Protein AF-A0ABD2X6T0-F1 (afdb_monomer_lite)

Structure (mmCIF, N/CA/C/O backbone):
data_AF-A0ABD2X6T0-F1
#
_entry.id   AF-A0ABD2X6T0-F1
#
loop_
_atom_site.group_PDB
_atom_site.id
_atom_site.type_symbol
_atom_site.label_atom_id
_atom_site.label_alt_id
_atom_site.label_comp_id
_atom_site.label_asym_id
_atom_site.label_entity_id
_atom_site.label_seq_id
_atom_site.pdbx_PDB_ins_code
_atom_site.Cartn_x
_atom_site.Cartn_y
_atom_site.Cartn_z
_atom_site.occupancy
_atom_site.B_iso_or_equiv
_atom_site.auth_seq_id
_atom_site.auth_comp_id
_atom_site.auth_asym_id
_atom_site.auth_atom_id
_atom_site.pdbx_PDB_model_num
ATOM 1 N N . MET A 1 1 ? -17.003 34.228 -48.438 1.00 49.69 1 MET A N 1
ATOM 2 C CA . MET A 1 1 ? -17.043 33.205 -49.508 1.00 49.69 1 MET A CA 1
ATOM 3 C C . MET A 1 1 ? -17.426 33.928 -50.781 1.00 49.69 1 MET A C 1
ATOM 5 O O . MET A 1 1 ? -18.485 34.539 -50.799 1.00 49.69 1 MET A O 1
ATOM 9 N N . TYR A 1 2 ? -16.525 33.953 -51.754 1.00 55.59 2 TYR A N 1
ATOM 10 C CA . TYR A 1 2 ? -16.660 34.707 -52.999 1.00 55.59 2 TYR A CA 1
ATOM 11 C C . TYR A 1 2 ? -16.877 33.714 -54.134 1.00 55.59 2 TYR A C 1
ATOM 13 O O . TYR A 1 2 ? -16.268 32.644 -54.114 1.00 55.59 2 TYR A O 1
ATOM 21 N N . VAL A 1 3 ? -17.736 34.053 -55.093 1.00 58.12 3 VAL A N 1
ATOM 22 C CA . VAL A 1 3 ? -17.825 33.291 -56.342 1.00 58.12 3 VAL A CA 1
ATOM 23 C C . VAL A 1 3 ? -16.904 33.976 -57.339 1.00 58.12 3 VAL A C 1
ATOM 25 O O . VAL A 1 3 ? -17.018 35.182 -57.576 1.00 58.12 3 VAL A O 1
ATOM 28 N N . LEU A 1 4 ? -15.932 33.217 -57.840 1.00 55.84 4 LEU A N 1
ATOM 29 C CA . LEU A 1 4 ? -14.885 33.727 -58.707 1.00 55.84 4 LEU A CA 1
ATOM 30 C C . LEU A 1 4 ? -15.226 33.428 -60.165 1.00 55.84 4 LEU A C 1
ATOM 32 O O . LEU A 1 4 ? -15.385 32.263 -60.523 1.00 55.84 4 LEU A O 1
ATOM 36 N N . PHE A 1 5 ? -15.275 34.462 -61.002 1.00 59.78 5 PHE A N 1
ATOM 37 C CA . PHE A 1 5 ? -15.428 34.299 -62.442 1.00 59.78 5 PHE A CA 1
ATOM 38 C C . PHE A 1 5 ? -14.183 34.833 -63.145 1.00 59.78 5 PHE A C 1
ATOM 40 O O . PHE A 1 5 ? -13.816 36.004 -63.017 1.00 59.78 5 PHE A O 1
ATOM 47 N N . GLN A 1 6 ? -13.517 33.958 -63.895 1.00 56.03 6 GLN A N 1
ATOM 48 C CA . GLN A 1 6 ? -12.452 34.359 -64.799 1.00 56.03 6 GLN A CA 1
ATOM 49 C C . GLN A 1 6 ? -13.087 34.706 -66.143 1.00 56.03 6 GLN A C 1
ATOM 51 O O . GLN A 1 6 ? -13.592 33.827 -66.837 1.00 56.03 6 GLN A O 1
ATOM 56 N N . VAL A 1 7 ? -13.071 35.988 -66.505 1.00 57.66 7 VAL A N 1
ATOM 57 C CA . VAL A 1 7 ? -13.623 36.452 -67.779 1.00 57.66 7 VAL A CA 1
ATOM 58 C C . VAL A 1 7 ? -12.468 36.919 -68.649 1.00 57.66 7 VAL A C 1
ATOM 60 O O . VAL A 1 7 ? -11.731 37.842 -68.305 1.00 57.66 7 VAL A O 1
ATOM 63 N N . LYS A 1 8 ? -12.281 36.242 -69.780 1.00 55.16 8 LYS A N 1
ATOM 64 C CA . LYS A 1 8 ? -11.271 36.608 -70.771 1.00 55.16 8 LYS A CA 1
ATOM 65 C C . LYS A 1 8 ? -11.895 37.630 -71.720 1.00 55.16 8 LYS A C 1
ATOM 67 O O . LYS A 1 8 ? -12.889 37.320 -72.372 1.00 55.16 8 LYS A O 1
ATOM 72 N N . SER A 1 9 ? -11.354 38.847 -71.767 1.00 54.34 9 SER A N 1
ATOM 73 C CA . SER A 1 9 ? -11.816 39.854 -72.727 1.00 54.34 9 SER A CA 1
ATOM 74 C C . SER A 1 9 ? -11.423 39.424 -74.141 1.00 54.34 9 SER A C 1
ATOM 76 O O . SER A 1 9 ? -10.285 39.019 -74.371 1.00 54.34 9 SER A O 1
ATOM 78 N N . ILE A 1 10 ? -12.371 39.469 -75.079 1.00 51.72 10 ILE A N 1
ATOM 79 C CA . ILE A 1 10 ? -12.169 38.990 -76.458 1.00 51.72 10 ILE A CA 1
ATOM 80 C C . ILE A 1 10 ? -11.484 40.060 -77.331 1.00 51.72 10 ILE A C 1
ATOM 82 O O . ILE A 1 10 ? -10.870 39.715 -78.335 1.00 51.72 10 ILE A O 1
ATOM 86 N N . CYS A 1 11 ? -11.507 41.340 -76.937 1.00 52.03 11 CYS A N 1
ATOM 87 C CA . CYS A 1 11 ? -10.985 42.429 -77.778 1.00 52.03 11 CYS A CA 1
ATOM 88 C C . CYS A 1 11 ? -9.576 42.916 -77.410 1.00 52.03 11 CYS A C 1
ATOM 90 O O . CYS A 1 11 ? -8.895 43.463 -78.265 1.00 52.03 11 CYS A O 1
ATOM 92 N N . ASN A 1 12 ? -9.111 42.700 -76.179 1.00 56.19 12 ASN A N 1
ATOM 93 C CA . ASN A 1 12 ? -7.735 42.971 -75.756 1.00 56.19 12 ASN A CA 1
ATOM 94 C C . ASN A 1 12 ? -7.291 41.788 -74.893 1.00 56.19 12 ASN A C 1
ATOM 96 O O . ASN A 1 12 ? -8.065 41.370 -74.036 1.00 56.19 12 ASN A O 1
ATOM 100 N N . ASN A 1 13 ? -6.081 41.252 -75.104 1.00 57.81 13 ASN A N 1
ATOM 101 C CA . ASN A 1 13 ? -5.510 40.075 -74.412 1.00 57.81 13 ASN A CA 1
ATOM 102 C C . ASN A 1 13 ? -5.256 40.286 -72.893 1.00 57.81 13 ASN A C 1
ATOM 104 O O . ASN A 1 13 ? -4.279 39.793 -72.332 1.00 57.81 13 ASN A O 1
ATOM 108 N N . ASP A 1 14 ? -6.126 41.024 -72.214 1.00 64.38 14 ASP A N 1
ATOM 109 C CA . ASP A 1 14 ? -6.121 41.266 -70.786 1.00 64.38 14 ASP A CA 1
ATOM 110 C C . ASP A 1 14 ? -6.966 40.240 -70.047 1.00 64.38 14 ASP A C 1
ATOM 112 O O . ASP A 1 14 ? -8.153 40.041 -70.323 1.00 64.38 14 ASP A O 1
ATOM 116 N N . ILE A 1 15 ? -6.334 39.592 -69.069 1.00 67.00 15 ILE A N 1
ATOM 117 C CA . ILE A 1 15 ? -7.018 38.709 -68.133 1.00 67.00 15 ILE A CA 1
ATOM 118 C C . ILE A 1 15 ? -7.562 39.582 -67.003 1.00 67.00 15 ILE A C 1
ATOM 120 O O . ILE A 1 15 ? -6.804 40.133 -66.199 1.00 67.00 15 ILE A O 1
ATOM 124 N N . ILE A 1 16 ? -8.885 39.703 -66.961 1.00 72.62 16 ILE A N 1
ATOM 125 C CA . ILE A 1 16 ? -9.601 40.480 -65.956 1.00 72.62 16 ILE A CA 1
ATOM 126 C C . ILE A 1 16 ? -10.241 39.501 -64.971 1.00 72.62 16 ILE A C 1
ATOM 128 O O . ILE A 1 16 ? -10.920 38.548 -65.356 1.00 72.62 16 ILE A O 1
ATOM 132 N N . MET A 1 17 ? -10.004 39.725 -63.682 1.00 71.94 17 MET A N 1
ATOM 133 C CA . MET A 1 17 ? -10.577 38.927 -62.607 1.00 71.94 17 MET A CA 1
ATOM 134 C C . MET A 1 17 ? -11.777 39.665 -62.033 1.00 71.94 17 MET A C 1
ATOM 136 O O . MET A 1 17 ? -11.651 40.794 -61.550 1.00 71.94 17 MET A O 1
ATOM 140 N N . VAL A 1 18 ? -12.938 39.018 -62.087 1.00 76.69 18 VAL A N 1
ATOM 141 C CA . VAL A 1 18 ? -14.191 39.563 -61.574 1.00 76.69 18 VAL A CA 1
ATOM 142 C C . VAL A 1 18 ? -14.627 38.726 -60.379 1.00 76.69 18 VAL A C 1
ATOM 144 O O . VAL A 1 18 ? -14.764 37.504 -60.457 1.00 76.69 18 VAL A O 1
ATOM 147 N N . MET A 1 19 ? -14.824 39.392 -59.248 1.00 78.81 19 MET A N 1
ATOM 148 C CA . MET A 1 19 ? -15.198 38.768 -57.986 1.00 78.81 19 MET A CA 1
ATOM 149 C C . MET A 1 19 ? -16.498 39.370 -57.492 1.00 78.81 19 MET A C 1
ATO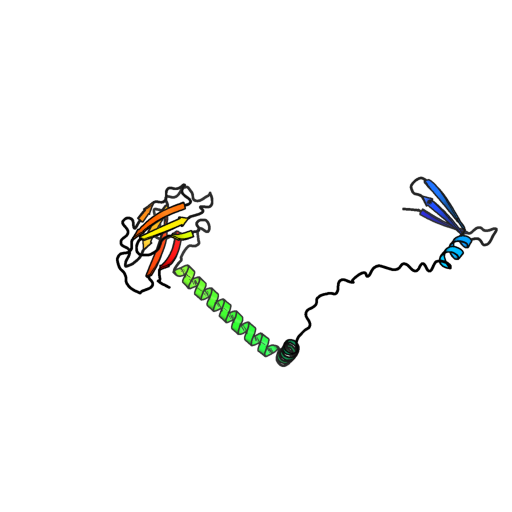M 151 O O . MET A 1 19 ? -16.577 40.581 -57.290 1.00 78.81 19 MET A O 1
ATOM 155 N N . LEU A 1 20 ? -17.493 38.522 -57.246 1.00 77.69 20 LEU A N 1
ATOM 156 C CA . LEU A 1 20 ? -18.734 38.949 -56.618 1.00 77.69 20 LEU A CA 1
ATOM 157 C C . LEU A 1 20 ? -18.714 38.537 -55.144 1.00 77.69 20 LEU A C 1
ATOM 159 O O . LEU A 1 20 ? -18.575 37.360 -54.789 1.00 77.69 20 LEU A O 1
ATOM 163 N N . ALA A 1 21 ? -18.776 39.539 -54.277 1.00 77.44 21 ALA A N 1
ATOM 164 C CA . ALA A 1 21 ? -18.823 39.367 -52.841 1.00 77.44 21 ALA A CA 1
ATOM 165 C C . ALA A 1 21 ? -20.212 38.903 -52.396 1.00 77.44 21 ALA A C 1
ATOM 167 O O . ALA A 1 21 ? -21.225 39.202 -53.022 1.00 77.44 21 ALA A O 1
ATOM 168 N N . LYS A 1 22 ? -20.269 38.177 -51.275 1.00 75.25 22 LYS A N 1
ATOM 169 C CA . LYS A 1 22 ? -21.524 37.628 -50.728 1.00 75.25 22 LYS A CA 1
ATOM 170 C C . LYS A 1 22 ? -22.571 38.697 -50.382 1.00 75.25 22 LYS A C 1
ATOM 172 O O . LYS A 1 22 ? -23.744 38.370 -50.281 1.00 75.25 22 LYS A O 1
ATOM 177 N N . ASN A 1 23 ? -22.148 39.947 -50.206 1.00 76.81 23 ASN A N 1
ATOM 178 C CA . ASN A 1 23 ? -23.009 41.109 -49.985 1.00 76.81 23 ASN A CA 1
ATOM 179 C C . ASN A 1 23 ? -23.467 41.793 -51.292 1.00 76.81 23 ASN A C 1
ATOM 181 O O . ASN A 1 23 ? -24.050 42.867 -51.230 1.00 76.81 23 ASN A O 1
ATOM 185 N N . GLY A 1 24 ? -23.194 41.199 -52.459 1.00 74.00 24 GLY A N 1
ATOM 186 C CA . GLY A 1 24 ? -23.584 41.720 -53.772 1.00 74.00 24 GLY A CA 1
ATOM 187 C C . GLY A 1 24 ? -22.574 42.677 -54.411 1.00 74.00 24 GLY A C 1
ATOM 188 O O . GLY A 1 24 ? -22.752 43.056 -55.565 1.00 74.00 24 GLY A O 1
ATOM 189 N N . ASN A 1 25 ? -21.493 43.039 -53.713 1.00 74.62 25 ASN A N 1
ATOM 190 C CA . ASN A 1 25 ? -20.505 43.973 -54.253 1.00 74.62 25 ASN A CA 1
ATOM 191 C C . ASN A 1 25 ? -19.634 43.314 -55.329 1.00 74.62 25 ASN A C 1
ATOM 193 O O . ASN A 1 25 ? -19.108 42.215 -55.136 1.00 74.62 25 ASN A O 1
ATOM 197 N N . LEU A 1 26 ? -19.440 44.017 -56.445 1.00 81.31 26 LEU A N 1
ATOM 198 C CA . LEU A 1 26 ? -18.608 43.573 -57.558 1.00 81.31 26 LEU A CA 1
ATOM 199 C C . LEU A 1 26 ? -17.217 44.208 -57.481 1.00 81.31 26 LEU A C 1
ATOM 201 O O . LEU A 1 26 ? -17.081 45.429 -57.470 1.00 81.31 26 LEU A O 1
ATOM 205 N N . HIS A 1 27 ? -16.177 43.377 -57.478 1.00 75.81 27 HIS A N 1
ATOM 206 C CA . HIS A 1 27 ? -14.785 43.810 -57.541 1.00 75.81 27 HIS A CA 1
ATOM 207 C C . HIS A 1 27 ? -14.139 43.307 -58.829 1.00 75.81 27 HIS A C 1
ATOM 209 O O . HIS A 1 27 ? -14.060 42.102 -59.063 1.00 75.81 27 HIS A O 1
ATOM 215 N N . ILE A 1 28 ? -13.644 44.234 -59.646 1.00 77.94 28 ILE A N 1
ATOM 216 C CA . ILE A 1 28 ? -12.977 43.944 -60.917 1.00 77.94 28 ILE A CA 1
ATOM 217 C C . ILE A 1 28 ? -11.517 44.372 -60.787 1.00 77.94 28 ILE A C 1
ATOM 219 O O . ILE A 1 28 ? -11.245 45.516 -60.426 1.00 77.94 28 ILE A O 1
ATOM 223 N N . LYS A 1 29 ? -10.573 43.462 -61.049 1.00 70.44 29 LYS A N 1
ATOM 224 C CA . LYS A 1 29 ? -9.131 43.755 -61.028 1.00 70.44 29 LYS A CA 1
ATOM 225 C C . LYS A 1 29 ? -8.445 43.234 -62.289 1.00 70.44 29 LYS A C 1
ATOM 227 O O . LYS A 1 29 ? -8.686 42.102 -62.705 1.00 70.44 29 LYS A O 1
ATOM 232 N N . SER A 1 30 ? -7.573 44.054 -62.877 1.00 69.62 30 SER A N 1
ATOM 233 C CA . SER A 1 30 ? -6.712 43.656 -63.998 1.00 69.62 30 SER A CA 1
ATOM 234 C C . SER A 1 30 ? -5.427 43.015 -63.478 1.00 69.62 30 SER A C 1
ATOM 236 O O . SER A 1 30 ? -4.760 43.555 -62.594 1.00 69.62 30 SER A O 1
ATOM 238 N N . LEU A 1 31 ? -5.060 41.851 -64.019 1.00 66.00 31 LEU A N 1
ATOM 239 C CA . LEU A 1 31 ? -3.933 41.069 -63.505 1.00 66.00 31 LEU A CA 1
ATOM 240 C C . LEU A 1 31 ? -2.554 41.673 -63.856 1.00 66.00 31 LEU A C 1
ATOM 242 O O . LEU A 1 31 ? -1.561 41.317 -63.220 1.00 66.00 31 LEU A O 1
ATOM 246 N N . ARG A 1 32 ? -2.463 42.620 -64.809 1.00 63.72 32 ARG A N 1
ATOM 247 C CA . ARG A 1 32 ? -1.185 43.292 -65.143 1.00 63.72 32 ARG A CA 1
ATOM 248 C C . ARG A 1 32 ? -0.615 44.120 -63.987 1.00 63.72 32 ARG A C 1
ATOM 250 O O . ARG A 1 32 ? 0.602 44.245 -63.888 1.00 63.72 32 ARG A O 1
ATOM 257 N N . GLU A 1 33 ? -1.457 44.664 -63.110 1.00 55.44 33 GLU A N 1
ATOM 258 C CA . GLU A 1 33 ? -1.004 45.448 -61.950 1.00 55.44 33 GLU A CA 1
ATOM 259 C C . GLU A 1 33 ? -0.555 44.576 -60.773 1.00 55.44 33 GLU A C 1
ATOM 261 O O . GLU A 1 33 ? 0.356 44.955 -60.041 1.00 55.44 33 GLU A O 1
ATOM 266 N N . LEU A 1 34 ? -1.116 43.372 -60.622 1.00 54.97 34 LEU A N 1
ATOM 267 C CA . LEU A 1 34 ? -0.755 42.4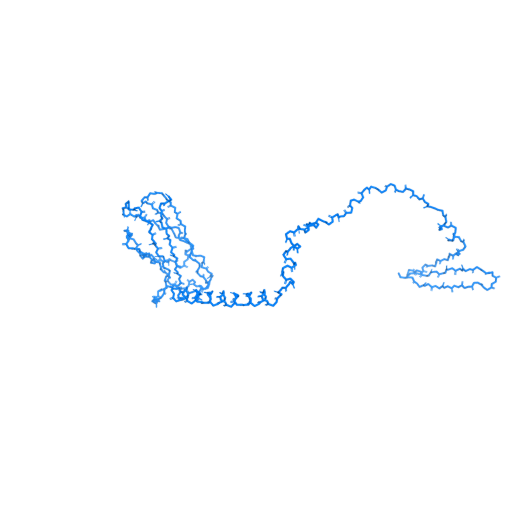66 -59.526 1.00 54.97 34 LEU A CA 1
ATOM 268 C C . LEU A 1 34 ? 0.638 41.850 -59.704 1.00 54.97 34 LEU A C 1
ATOM 270 O O . LEU A 1 34 ? 1.331 41.628 -58.718 1.00 54.97 34 LEU A O 1
ATOM 274 N N . LEU A 1 35 ? 1.094 41.646 -60.944 1.00 55.12 35 LEU A N 1
ATOM 275 C CA . LEU A 1 35 ? 2.445 41.146 -61.235 1.00 55.12 35 LEU A CA 1
ATOM 276 C C . LEU A 1 35 ? 3.559 42.121 -60.815 1.00 55.12 35 LEU A C 1
ATOM 278 O O . LEU A 1 35 ? 4.646 41.676 -60.455 1.00 55.12 35 LEU A O 1
ATOM 282 N N . LYS A 1 36 ? 3.283 43.433 -60.787 1.00 56.50 36 LYS A N 1
ATOM 283 C CA . LYS A 1 36 ? 4.242 44.445 -60.313 1.00 56.50 36 LYS A CA 1
ATOM 284 C C . LYS A 1 36 ? 4.382 44.470 -58.784 1.00 56.50 36 LYS A C 1
ATOM 286 O O . LYS A 1 36 ? 5.422 44.886 -58.293 1.00 56.50 36 LYS A O 1
ATOM 291 N N . LEU A 1 37 ? 3.377 43.999 -58.037 1.00 52.66 37 LEU A N 1
ATOM 292 C CA . LEU A 1 37 ? 3.383 43.978 -56.565 1.00 52.66 37 LEU A CA 1
ATOM 293 C C . LEU A 1 37 ? 4.183 42.809 -55.969 1.00 52.66 37 LEU A C 1
ATOM 295 O O . LEU A 1 37 ? 4.628 42.900 -54.830 1.00 52.66 37 LEU A O 1
ATOM 299 N N . PHE A 1 38 ? 4.399 41.727 -56.721 1.00 53.12 38 PHE A N 1
ATOM 300 C CA . PHE A 1 38 ? 5.174 40.573 -56.245 1.00 53.12 38 PHE A CA 1
ATOM 301 C C . PHE A 1 38 ? 6.693 40.719 -56.430 1.00 53.12 38 PHE A C 1
ATOM 303 O O . PHE A 1 38 ? 7.435 39.848 -55.984 1.00 53.12 38 PHE A O 1
ATOM 310 N N . GLN A 1 39 ? 7.171 41.787 -57.079 1.00 56.19 39 GLN A N 1
ATOM 311 C CA . GLN A 1 39 ? 8.595 41.954 -57.405 1.00 56.19 39 GLN A CA 1
ATOM 312 C C . GLN A 1 39 ? 9.343 42.971 -56.528 1.00 56.19 39 GLN A C 1
ATOM 314 O O . GLN A 1 39 ? 10.561 43.077 -56.638 1.00 56.19 39 GLN A O 1
ATOM 319 N N . SER A 1 40 ? 8.675 43.689 -55.623 1.00 51.59 40 SER A N 1
ATOM 320 C CA . SER A 1 40 ? 9.321 44.730 -54.815 1.00 51.59 40 SER A CA 1
ATOM 321 C C . SER A 1 40 ? 8.811 44.747 -53.373 1.00 51.59 40 SER A C 1
ATOM 323 O O . SER A 1 40 ? 7.744 45.276 -53.077 1.00 51.59 40 SER A O 1
ATOM 325 N N . GLY A 1 41 ? 9.608 44.189 -52.454 1.00 46.56 41 GLY A N 1
ATOM 326 C CA . GLY A 1 41 ? 9.332 44.279 -51.019 1.00 46.56 41 GLY A CA 1
ATOM 327 C C . GLY A 1 41 ? 10.169 43.367 -50.121 1.00 46.56 41 GLY A C 1
ATOM 328 O O . GLY A 1 41 ? 9.603 42.656 -49.298 1.00 46.56 41 GLY A O 1
ATOM 329 N N . SER A 1 42 ? 11.503 43.379 -50.240 1.00 51.06 42 SER A N 1
ATOM 330 C CA . SER A 1 42 ? 12.372 42.863 -49.169 1.00 51.06 42 SER A CA 1
ATOM 331 C C . SER A 1 42 ? 12.358 43.854 -48.002 1.00 51.06 42 SER A C 1
ATOM 333 O O . SER A 1 42 ? 13.205 44.741 -47.918 1.00 51.06 42 SER A O 1
ATOM 335 N N . CYS A 1 43 ? 11.376 43.732 -47.111 1.00 40.28 43 CYS A N 1
ATOM 336 C CA . CYS A 1 43 ? 11.411 44.403 -45.817 1.00 40.28 43 CYS A CA 1
ATOM 337 C C . CYS A 1 43 ? 12.255 43.561 -44.856 1.00 40.28 43 CYS A C 1
ATOM 339 O O . CYS A 1 43 ? 11.824 42.498 -44.413 1.00 40.28 43 CYS A O 1
ATOM 341 N N . ASN A 1 44 ? 13.448 44.058 -44.516 1.00 48.78 44 ASN A N 1
ATOM 342 C CA . ASN A 1 44 ? 14.214 43.601 -43.359 1.00 48.78 44 ASN A CA 1
ATOM 343 C C . ASN A 1 44 ? 13.419 43.917 -42.085 1.00 48.78 44 ASN A C 1
ATOM 345 O O . ASN A 1 44 ? 13.618 44.957 -41.459 1.00 48.78 44 ASN A O 1
ATOM 349 N N . HIS A 1 45 ? 12.505 43.032 -41.697 1.00 45.72 45 HIS A N 1
ATOM 350 C CA . HIS A 1 45 ? 12.039 42.999 -40.322 1.00 45.72 45 HIS A CA 1
ATOM 351 C C . HIS A 1 45 ? 13.099 42.282 -39.493 1.00 45.72 45 HIS A C 1
ATOM 353 O O . HIS A 1 45 ? 13.314 41.082 -39.645 1.00 45.72 45 HIS A O 1
ATOM 359 N N . GLN A 1 46 ? 13.759 43.036 -38.614 1.00 51.75 46 GLN A N 1
ATOM 360 C CA . GLN A 1 46 ? 14.423 42.477 -37.444 1.00 51.75 46 GLN A CA 1
ATOM 361 C C . GLN A 1 46 ? 13.355 41.737 -36.633 1.00 51.75 46 GLN A C 1
ATOM 363 O O . GLN A 1 46 ? 12.607 42.337 -35.862 1.00 51.75 46 GLN A O 1
ATOM 368 N N . SER A 1 47 ? 13.219 40.436 -36.868 1.00 46.47 47 SER A N 1
ATOM 369 C CA . SER A 1 47 ? 12.472 39.569 -35.975 1.00 46.47 47 SER A CA 1
ATOM 370 C C . SER A 1 47 ? 13.270 39.487 -34.682 1.00 46.47 47 SER A C 1
ATOM 372 O O . SER A 1 47 ? 14.367 38.929 -34.674 1.00 46.47 47 SER A O 1
ATOM 374 N N . HIS A 1 48 ? 12.712 40.059 -33.614 1.00 47.16 48 HIS A N 1
ATOM 375 C CA . HIS A 1 48 ? 12.980 39.638 -32.244 1.00 47.16 48 HIS A CA 1
ATOM 376 C C . HIS A 1 48 ? 13.247 38.131 -32.213 1.00 47.16 48 HIS A C 1
ATOM 378 O O . HIS A 1 48 ? 12.488 37.378 -32.827 1.00 47.16 48 HIS A O 1
ATOM 384 N N . ASP A 1 49 ? 14.307 37.725 -31.512 1.00 47.50 49 ASP A N 1
ATOM 385 C CA . ASP A 1 49 ? 14.656 36.335 -31.239 1.00 47.50 49 ASP A CA 1
ATOM 386 C C . ASP A 1 49 ? 13.420 35.552 -30.777 1.00 47.50 49 ASP A C 1
ATOM 388 O O . ASP A 1 49 ? 13.066 35.513 -29.596 1.00 47.50 49 ASP A O 1
ATOM 392 N N . ASN A 1 50 ? 12.755 34.903 -31.730 1.00 51.69 50 ASN A N 1
ATOM 393 C CA . ASN A 1 50 ? 11.846 33.814 -31.456 1.00 51.69 50 ASN A CA 1
ATOM 394 C C . ASN A 1 50 ? 12.743 32.671 -31.001 1.00 51.69 50 ASN A C 1
ATOM 396 O O . ASN A 1 50 ? 13.278 31.921 -31.816 1.00 51.69 50 ASN A O 1
ATOM 400 N N . ILE A 1 51 ? 12.951 32.581 -29.687 1.00 63.25 51 ILE A N 1
ATOM 401 C CA . ILE A 1 51 ? 13.464 31.381 -29.040 1.00 63.25 51 ILE A CA 1
ATOM 402 C C . ILE A 1 51 ? 12.476 30.280 -29.419 1.00 63.25 51 ILE A C 1
ATOM 404 O O . ILE A 1 51 ? 11.421 30.134 -28.801 1.00 63.25 51 ILE A O 1
ATOM 408 N N . GLU A 1 52 ? 12.793 29.542 -30.483 1.00 63.94 52 GLU A N 1
ATOM 409 C CA . GLU A 1 52 ? 12.133 28.285 -30.797 1.00 63.94 52 GLU A CA 1
ATOM 410 C C . GLU A 1 52 ? 12.053 27.484 -29.494 1.00 63.94 52 GLU A C 1
ATOM 412 O O . GLU A 1 52 ? 13.048 27.454 -28.753 1.00 63.94 52 GLU A O 1
ATOM 417 N N . PRO A 1 53 ? 10.909 26.861 -29.159 1.00 62.22 53 PRO A N 1
ATOM 418 C CA . PRO A 1 53 ? 10.826 26.031 -27.973 1.00 62.22 53 PRO A CA 1
ATOM 419 C C . PRO A 1 53 ? 11.810 24.875 -28.157 1.00 62.22 53 PRO A C 1
ATOM 421 O O . PRO A 1 53 ? 11.508 23.866 -28.793 1.00 62.22 53 PRO A O 1
ATOM 424 N N . LYS A 1 54 ? 13.028 25.042 -27.631 1.00 67.12 54 LYS A N 1
ATOM 425 C CA . LYS A 1 54 ? 14.047 24.002 -27.597 1.00 67.12 54 LYS A CA 1
ATOM 426 C C . LYS A 1 54 ? 13.452 22.888 -26.765 1.00 67.12 54 LYS A C 1
ATOM 428 O O . LYS A 1 54 ? 13.361 23.000 -25.544 1.00 67.12 54 LYS A O 1
ATOM 433 N N . PHE A 1 55 ? 13.007 21.835 -27.438 1.00 69.06 55 PHE A N 1
ATOM 434 C CA . PHE A 1 55 ? 12.538 20.641 -26.771 1.00 69.06 55 PHE A CA 1
ATOM 435 C C . PHE A 1 55 ? 13.647 20.168 -25.826 1.00 69.06 55 PHE A C 1
ATOM 437 O O . PHE A 1 55 ? 14.715 19.737 -26.263 1.00 69.06 55 PHE A O 1
ATOM 444 N N . LEU A 1 56 ? 13.406 20.290 -24.520 1.00 74.62 56 LEU A N 1
ATOM 445 C CA . LEU A 1 56 ? 14.297 19.817 -23.464 1.00 74.62 56 LEU A CA 1
ATOM 446 C C . LEU A 1 56 ? 14.209 18.288 -23.395 1.00 74.62 56 LEU A C 1
ATOM 448 O O . LEU A 1 56 ? 13.695 17.719 -22.436 1.00 74.62 56 LEU A O 1
ATOM 452 N N . LEU A 1 57 ? 14.674 17.604 -24.441 1.00 78.56 57 LEU A N 1
ATOM 453 C CA . LEU A 1 57 ? 14.831 16.159 -24.400 1.00 78.56 57 LEU A CA 1
ATOM 454 C C . LEU A 1 57 ? 16.112 15.827 -23.649 1.00 78.56 57 LEU A C 1
ATOM 456 O O . LEU A 1 57 ? 17.213 16.250 -24.013 1.00 78.56 57 LEU A O 1
ATOM 460 N N . THR A 1 58 ? 15.962 15.016 -22.610 1.00 84.50 58 THR A N 1
ATOM 461 C CA . THR A 1 58 ? 17.095 14.443 -21.897 1.00 84.50 58 THR A CA 1
ATOM 462 C C . THR A 1 58 ? 17.916 13.587 -22.861 1.00 84.50 58 THR A C 1
ATOM 464 O O . THR A 1 58 ? 17.391 12.684 -23.519 1.00 84.50 58 THR A O 1
ATOM 467 N N . LYS A 1 59 ? 19.220 13.865 -22.953 1.00 85.50 59 LYS A N 1
ATOM 468 C CA . LYS A 1 59 ? 20.135 13.066 -23.773 1.00 85.50 59 LYS A CA 1
ATOM 469 C C . LYS A 1 59 ? 20.277 11.670 -23.168 1.00 85.50 59 LYS A C 1
ATOM 471 O O . LYS A 1 59 ? 20.462 11.524 -21.961 1.00 85.50 59 LYS A O 1
ATOM 476 N N . LYS A 1 60 ? 20.210 10.644 -24.015 1.00 90.31 60 LYS A N 1
ATOM 477 C CA . LYS A 1 60 ? 20.460 9.258 -23.608 1.00 90.31 60 LYS A CA 1
ATOM 478 C C . LYS A 1 60 ? 21.930 9.102 -23.222 1.00 90.31 60 LYS A C 1
ATOM 480 O O . LYS A 1 60 ? 22.811 9.537 -23.959 1.00 90.31 60 LYS A O 1
ATOM 485 N N . SER A 1 61 ? 22.176 8.500 -22.064 1.00 93.75 61 SER A N 1
ATOM 486 C CA . SER A 1 61 ? 23.524 8.234 -21.565 1.00 93.75 61 SER A CA 1
ATOM 487 C C . SER A 1 61 ? 24.130 6.994 -22.226 1.00 93.75 61 SER A C 1
ATOM 489 O O . SER A 1 61 ? 23.431 6.180 -22.832 1.00 93.75 61 SER A O 1
ATOM 491 N N . GLN A 1 62 ? 25.439 6.813 -22.062 1.00 93.06 62 GLN A N 1
ATOM 492 C CA . GLN A 1 62 ? 26.131 5.602 -22.503 1.00 93.06 62 GLN A CA 1
ATOM 493 C C . GLN A 1 62 ? 25.541 4.330 -21.865 1.00 93.06 62 GLN A C 1
ATOM 495 O O . GLN A 1 62 ? 25.335 3.338 -22.560 1.00 93.06 62 GLN A O 1
ATOM 500 N N . ILE A 1 63 ? 25.159 4.392 -20.583 1.00 94.69 63 ILE A N 1
ATOM 501 C CA . ILE A 1 63 ? 24.535 3.276 -19.848 1.00 94.69 63 ILE A CA 1
ATOM 502 C C . ILE A 1 63 ? 23.248 2.810 -20.543 1.00 94.69 63 ILE A C 1
ATOM 504 O O . ILE A 1 63 ? 23.016 1.611 -20.687 1.00 94.69 63 ILE A O 1
ATOM 508 N N . TYR A 1 64 ? 22.433 3.748 -21.036 1.00 94.94 64 TYR A N 1
ATOM 509 C CA . TYR A 1 64 ? 21.222 3.416 -21.787 1.00 94.94 64 TYR A CA 1
ATOM 510 C C . TYR A 1 64 ? 21.542 2.649 -23.082 1.00 94.94 64 TYR A C 1
ATOM 512 O O . TYR A 1 64 ? 20.841 1.696 -23.434 1.00 94.94 64 TYR A O 1
ATOM 520 N N . MET A 1 65 ? 22.600 3.048 -23.798 1.00 94.75 65 MET A N 1
ATOM 521 C CA . MET A 1 65 ? 23.007 2.364 -25.030 1.00 94.75 65 MET A CA 1
ATOM 522 C C . MET A 1 65 ? 23.502 0.945 -24.743 1.00 94.75 65 MET A C 1
ATOM 524 O O . MET A 1 65 ? 23.056 0.002 -25.393 1.00 94.75 65 MET A O 1
ATOM 528 N N . GLU A 1 66 ? 24.358 0.781 -23.734 1.00 95.12 66 GLU A N 1
ATOM 529 C CA . GLU A 1 66 ? 24.873 -0.526 -23.316 1.00 95.12 66 GLU A CA 1
ATOM 530 C C . GLU A 1 66 ? 23.752 -1.467 -22.860 1.00 95.12 66 GLU A C 1
ATOM 532 O O . GLU A 1 66 ? 23.733 -2.640 -23.237 1.00 95.12 66 GLU A O 1
ATOM 537 N N . GLN A 1 67 ? 22.777 -0.955 -22.102 1.00 93.38 67 GLN A N 1
ATOM 538 C CA . GLN A 1 67 ? 21.600 -1.723 -21.702 1.00 93.38 67 GLN A CA 1
ATOM 539 C C . GLN A 1 67 ? 20.777 -2.166 -22.918 1.00 93.38 67 GLN A C 1
ATOM 541 O O . GLN A 1 67 ? 20.410 -3.334 -23.015 1.00 93.38 67 GLN A O 1
ATOM 546 N N . THR A 1 68 ? 20.555 -1.273 -23.886 1.00 93.88 68 THR A N 1
ATOM 547 C CA . THR A 1 68 ? 19.803 -1.599 -25.108 1.00 93.88 68 THR A CA 1
ATOM 548 C C . THR A 1 68 ? 20.487 -2.708 -25.915 1.00 93.88 68 THR A C 1
ATOM 550 O O . THR A 1 68 ? 19.814 -3.582 -26.461 1.00 93.88 68 THR A O 1
ATOM 553 N N . ILE A 1 69 ? 21.822 -2.700 -25.994 1.00 93.88 69 ILE A N 1
ATOM 554 C CA . ILE A 1 69 ? 22.589 -3.750 -26.681 1.00 93.88 69 ILE A CA 1
ATOM 555 C C . ILE A 1 69 ? 22.412 -5.098 -25.966 1.00 93.88 69 ILE A C 1
ATOM 557 O O . ILE A 1 69 ? 22.122 -6.094 -26.627 1.00 93.88 69 ILE A O 1
ATOM 561 N N . LYS A 1 70 ? 22.506 -5.125 -24.629 1.00 90.38 70 LYS A N 1
ATOM 562 C CA . LYS A 1 70 ? 22.301 -6.342 -23.817 1.00 90.38 70 LYS A CA 1
ATOM 563 C C . LYS A 1 70 ? 20.878 -6.897 -23.931 1.00 90.38 70 LYS A C 1
ATOM 565 O O . LYS A 1 70 ? 20.688 -8.104 -24.055 1.00 90.38 70 LYS A O 1
ATOM 570 N N . GLU A 1 71 ? 19.870 -6.029 -23.926 1.00 93.06 71 GLU A N 1
ATOM 571 C CA . GLU A 1 71 ? 18.471 -6.442 -24.092 1.00 93.06 71 GLU A CA 1
ATOM 572 C C . GLU A 1 71 ? 18.205 -7.012 -25.492 1.00 93.06 71 GLU A C 1
ATOM 574 O O . GLU A 1 71 ? 17.436 -7.961 -25.642 1.00 93.06 71 GLU A O 1
ATOM 579 N N . ARG A 1 72 ? 18.873 -6.478 -26.523 1.00 93.44 72 ARG A N 1
ATOM 580 C CA . ARG A 1 72 ? 18.771 -6.988 -27.897 1.00 93.44 72 ARG A CA 1
ATOM 581 C C . ARG A 1 72 ? 19.544 -8.280 -28.136 1.00 93.44 72 ARG A C 1
ATOM 583 O O . ARG A 1 72 ? 19.148 -9.026 -29.026 1.00 93.44 72 ARG A O 1
ATOM 590 N N . SER A 1 73 ? 20.618 -8.549 -27.391 1.00 94.31 73 SER A N 1
ATOM 591 C CA . SER A 1 73 ? 21.384 -9.788 -27.569 1.00 94.31 73 SER A CA 1
ATOM 592 C C . SER A 1 73 ? 20.608 -11.034 -27.140 1.00 94.31 73 SER A C 1
ATOM 594 O O . SER A 1 73 ? 20.759 -12.072 -27.774 1.00 94.31 73 SER A O 1
ATOM 596 N N . ASP A 1 74 ? 19.751 -10.936 -26.113 1.00 93.00 74 ASP A N 1
ATOM 597 C CA . ASP A 1 74 ? 18.894 -12.053 -25.690 1.00 93.00 74 ASP A CA 1
ATOM 598 C C . ASP A 1 74 ? 17.501 -11.594 -25.206 1.00 93.00 74 ASP A C 1
ATOM 600 O O . ASP A 1 74 ? 17.188 -11.603 -24.009 1.00 93.00 74 ASP A O 1
ATOM 604 N N . PRO A 1 75 ? 16.616 -11.197 -26.136 1.00 93.50 75 PRO A N 1
ATOM 605 C CA . PRO A 1 75 ? 15.289 -10.699 -25.786 1.00 93.50 75 PRO A CA 1
ATOM 606 C C . PRO A 1 75 ? 14.380 -11.802 -25.229 1.00 93.50 75 PRO A C 1
ATOM 608 O O . PRO A 1 75 ? 13.479 -11.527 -24.432 1.00 93.50 75 PRO A O 1
ATOM 611 N N . LYS A 1 76 ? 14.602 -13.062 -25.630 1.00 95.25 76 LYS A N 1
ATOM 612 C CA . LYS A 1 76 ? 13.786 -14.201 -25.189 1.00 95.25 76 LYS A CA 1
ATOM 613 C C . LYS A 1 76 ? 14.041 -14.508 -23.719 1.00 95.25 76 LYS A C 1
ATOM 615 O O . LYS A 1 76 ? 13.078 -14.672 -22.970 1.00 95.25 76 LYS A O 1
ATOM 620 N N . LEU A 1 77 ? 15.303 -14.531 -23.292 1.00 94.62 77 LEU A N 1
ATOM 621 C CA . LEU A 1 77 ? 15.659 -14.729 -21.890 1.00 94.62 77 LEU A CA 1
ATOM 622 C C . LEU A 1 77 ? 15.095 -13.613 -21.005 1.00 94.62 77 LEU A C 1
ATOM 624 O O . LEU A 1 77 ? 14.468 -13.910 -19.987 1.00 94.62 77 LEU A O 1
ATOM 628 N N . VAL A 1 78 ? 15.243 -12.346 -21.413 1.00 94.62 78 VAL A N 1
ATOM 629 C CA . VAL A 1 78 ? 14.692 -11.194 -20.675 1.00 94.62 78 VAL A CA 1
ATOM 630 C C . VAL A 1 78 ? 13.176 -11.329 -20.516 1.00 94.62 78 VAL A C 1
ATOM 632 O O . VAL A 1 78 ? 12.654 -11.204 -19.405 1.00 94.62 78 VAL A O 1
ATOM 635 N N . TYR A 1 79 ? 12.467 -11.671 -21.596 1.00 96.06 79 TYR A N 1
ATOM 636 C CA . TYR A 1 79 ? 11.025 -11.908 -21.551 1.00 96.06 79 TYR A CA 1
ATOM 637 C C . TYR A 1 79 ? 10.654 -13.064 -20.611 1.00 96.06 79 TYR A C 1
ATOM 639 O O . TYR A 1 79 ? 9.759 -12.921 -19.777 1.00 96.06 79 TYR A O 1
ATOM 647 N N . MET A 1 80 ? 11.352 -14.199 -20.691 1.00 96.94 80 MET A N 1
ATOM 648 C CA . MET A 1 80 ? 11.078 -15.360 -19.838 1.00 96.94 80 MET A CA 1
ATOM 649 C C . MET A 1 80 ? 11.316 -15.066 -18.353 1.00 96.94 80 MET A C 1
ATOM 651 O O . MET A 1 80 ? 10.495 -15.442 -17.511 1.00 96.94 80 MET A O 1
ATOM 655 N N . ILE A 1 81 ? 12.407 -14.369 -18.020 1.00 96.69 81 ILE A N 1
ATOM 656 C CA . ILE A 1 81 ? 12.709 -13.940 -16.648 1.00 96.69 81 ILE A CA 1
ATOM 657 C C . ILE A 1 81 ? 11.612 -13.007 -16.136 1.00 96.69 81 ILE A C 1
ATOM 659 O O . ILE A 1 81 ? 11.121 -13.201 -15.018 1.00 96.69 81 ILE A O 1
ATOM 663 N N . PHE A 1 82 ? 11.191 -12.036 -16.951 1.00 97.12 82 PHE A N 1
ATOM 664 C CA . PHE A 1 82 ? 10.108 -11.123 -16.600 1.00 97.12 82 PHE A CA 1
ATOM 665 C C . PHE A 1 82 ? 8.804 -11.877 -16.325 1.00 97.12 82 PHE A C 1
ATOM 667 O O . PHE A 1 82 ? 8.241 -11.731 -15.242 1.00 97.12 82 PHE A O 1
ATOM 674 N N . GLN A 1 83 ? 8.356 -12.744 -17.240 1.00 97.94 83 GLN A N 1
ATOM 675 C CA . GLN A 1 83 ? 7.102 -13.492 -17.082 1.00 97.94 83 GLN A CA 1
ATOM 676 C C . GLN A 1 83 ? 7.116 -14.386 -15.839 1.00 97.94 83 GLN A C 1
ATOM 678 O O . GLN A 1 83 ? 6.180 -14.366 -15.037 1.00 97.94 83 GLN A O 1
ATOM 683 N N . ARG A 1 84 ? 8.209 -15.129 -15.625 1.00 97.44 84 ARG A N 1
ATOM 684 C CA . ARG A 1 84 ? 8.379 -15.972 -14.435 1.00 97.44 84 ARG A CA 1
ATOM 685 C C . ARG A 1 84 ? 8.307 -15.149 -13.148 1.00 97.44 84 ARG A C 1
ATOM 687 O O . ARG A 1 84 ? 7.662 -15.565 -12.185 1.00 97.44 84 ARG A O 1
ATOM 694 N N . SER A 1 85 ? 8.973 -13.998 -13.120 1.00 97.38 85 SER A N 1
ATOM 695 C CA . SER A 1 85 ? 9.023 -13.131 -11.938 1.00 97.38 85 SER A CA 1
ATOM 696 C C . SER A 1 85 ? 7.679 -12.457 -11.683 1.00 97.38 85 SER A C 1
ATOM 698 O O . SER A 1 85 ? 7.218 -12.406 -10.546 1.00 97.38 85 SER A O 1
ATOM 700 N N . PHE A 1 86 ? 6.999 -12.025 -12.743 1.00 97.88 86 PHE A N 1
ATOM 701 C CA . PHE A 1 86 ? 5.67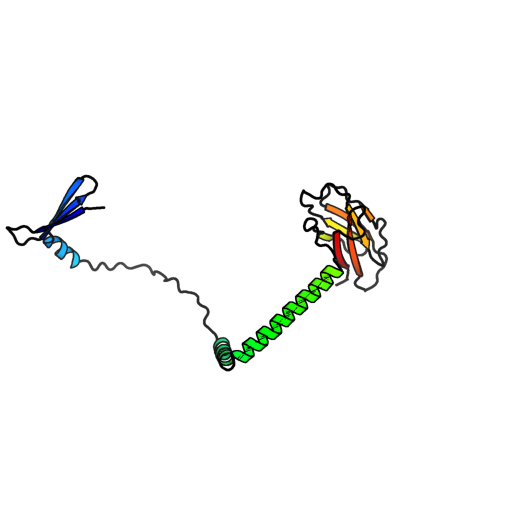0 -11.435 -12.672 1.00 97.88 86 PHE A CA 1
ATOM 702 C C . PHE A 1 86 ? 4.624 -12.433 -12.160 1.00 97.88 86 PHE A C 1
ATOM 704 O O . PHE A 1 86 ? 3.825 -12.102 -11.285 1.00 97.88 86 PHE A O 1
ATOM 711 N N . LEU A 1 87 ? 4.664 -13.686 -12.625 1.00 98.06 87 LEU A N 1
ATOM 712 C CA . LEU A 1 87 ? 3.796 -14.750 -12.111 1.00 98.06 87 LEU A CA 1
ATOM 713 C C . LEU A 1 87 ? 4.038 -15.017 -10.622 1.00 98.06 87 LEU A C 1
ATOM 715 O O . LEU A 1 87 ? 3.081 -15.134 -9.856 1.00 98.06 87 LEU A O 1
ATOM 719 N N . ARG A 1 88 ? 5.304 -15.051 -10.189 1.00 97.31 88 ARG A N 1
ATOM 720 C CA . ARG A 1 88 ? 5.655 -15.166 -8.765 1.00 97.31 88 ARG A CA 1
ATOM 721 C C . ARG A 1 88 ? 5.131 -13.986 -7.956 1.00 97.31 88 ARG A C 1
ATOM 723 O O . ARG A 1 88 ? 4.549 -14.207 -6.903 1.00 97.31 88 ARG A O 1
ATOM 730 N N . LEU A 1 89 ? 5.266 -12.759 -8.457 1.00 97.50 89 LEU A N 1
ATOM 731 C CA . LEU A 1 89 ? 4.724 -11.569 -7.802 1.00 97.50 89 LEU A CA 1
ATOM 732 C C . LEU A 1 89 ? 3.204 -11.666 -7.637 1.00 97.50 89 LEU A C 1
ATOM 734 O O . LEU A 1 89 ? 2.697 -11.427 -6.545 1.00 97.50 89 LEU A O 1
ATOM 738 N N . ARG A 1 90 ? 2.480 -12.073 -8.686 1.00 97.38 90 ARG A N 1
ATOM 739 C CA . ARG A 1 90 ? 1.024 -12.278 -8.621 1.00 97.38 90 ARG A CA 1
ATOM 740 C C . ARG A 1 90 ? 0.640 -13.338 -7.596 1.00 97.38 90 ARG A C 1
ATOM 742 O O . ARG A 1 90 ? -0.315 -13.132 -6.845 1.00 97.38 90 ARG A O 1
ATOM 749 N N . LEU A 1 91 ? 1.376 -14.448 -7.547 1.00 96.69 91 LEU A N 1
ATOM 750 C CA . LEU A 1 91 ? 1.163 -15.502 -6.559 1.00 96.69 91 LEU A CA 1
ATOM 751 C C . LEU A 1 91 ? 1.407 -14.974 -5.141 1.00 96.69 91 LEU A C 1
ATOM 753 O O . LEU A 1 91 ? 0.533 -15.113 -4.291 1.00 96.69 91 LEU A O 1
ATOM 757 N N . CYS A 1 92 ? 2.547 -14.323 -4.899 1.00 95.88 92 CYS A N 1
ATOM 758 C CA . CYS A 1 92 ? 2.889 -13.745 -3.602 1.00 95.88 92 CYS A CA 1
ATOM 759 C C . CYS A 1 92 ? 1.852 -12.709 -3.160 1.00 95.88 92 CYS A C 1
ATOM 761 O O . CYS A 1 92 ? 1.371 -12.778 -2.036 1.00 95.88 92 CYS A O 1
ATOM 763 N N . ALA A 1 93 ? 1.442 -11.798 -4.044 1.00 95.38 93 ALA A N 1
ATOM 764 C CA . ALA A 1 93 ? 0.412 -10.807 -3.749 1.00 95.38 93 ALA A CA 1
ATOM 765 C C . ALA A 1 93 ? -0.933 -11.467 -3.412 1.00 95.38 93 ALA A C 1
ATOM 767 O O . ALA A 1 93 ? -1.584 -11.076 -2.446 1.00 95.38 93 ALA A O 1
ATOM 768 N N . SER A 1 94 ? -1.327 -12.505 -4.156 1.00 91.88 94 SER A N 1
ATOM 769 C CA . SER A 1 94 ? -2.570 -13.245 -3.902 1.00 91.88 94 SER A CA 1
ATOM 770 C C . SER A 1 94 ? -2.520 -14.007 -2.577 1.00 91.88 94 SER A C 1
ATOM 772 O O . SER A 1 94 ? -3.488 -13.988 -1.821 1.00 91.88 94 SER A O 1
ATOM 774 N N . MET A 1 95 ? -1.388 -14.641 -2.262 1.00 91.38 95 MET A N 1
ATOM 775 C CA . MET A 1 95 ? -1.166 -15.329 -0.989 1.00 91.38 95 MET A CA 1
ATOM 776 C C . MET A 1 95 ? -1.181 -14.342 0.178 1.00 91.38 95 MET A C 1
ATOM 778 O O . MET A 1 95 ? -1.910 -14.557 1.143 1.00 91.38 95 MET A O 1
ATOM 782 N N . SER A 1 96 ? -0.465 -13.222 0.069 1.00 87.12 96 SER A N 1
ATOM 783 C CA . SER A 1 96 ? -0.484 -12.153 1.070 1.00 87.12 96 SER A CA 1
ATOM 784 C C . SER A 1 96 ? -1.888 -11.583 1.254 1.00 87.12 96 SER A C 1
ATOM 786 O O . SER A 1 96 ? -2.334 -11.429 2.385 1.00 87.12 96 SER A O 1
ATOM 788 N N . MET A 1 97 ? -2.638 -11.356 0.173 1.00 84.06 97 MET A N 1
ATOM 789 C CA . MET A 1 97 ? -4.032 -10.914 0.250 1.00 84.06 97 MET A CA 1
ATOM 790 C C . MET A 1 97 ? -4.928 -11.974 0.897 1.00 84.06 97 MET A C 1
ATOM 792 O O . MET A 1 97 ? -5.817 -11.632 1.668 1.00 84.06 97 MET A O 1
ATOM 796 N N . LYS A 1 98 ? -4.696 -13.269 0.654 1.00 82.56 98 LYS A N 1
ATOM 797 C CA . LYS A 1 98 ? -5.406 -14.356 1.342 1.00 82.56 98 LYS A CA 1
ATOM 798 C C . LYS A 1 98 ? -5.096 -14.376 2.841 1.00 82.56 98 LYS A C 1
ATOM 800 O O . LYS A 1 98 ? -6.011 -14.561 3.632 1.00 82.56 98 LYS A O 1
ATOM 805 N N . HIS A 1 99 ? -3.846 -14.145 3.235 1.00 76.25 99 HIS A N 1
ATOM 806 C CA . HIS A 1 99 ? -3.454 -14.026 4.643 1.00 76.25 99 HIS A CA 1
ATOM 807 C C . HIS A 1 99 ? -4.055 -12.783 5.310 1.00 76.25 99 HIS A C 1
ATOM 809 O O . HIS A 1 99 ? -4.574 -12.858 6.423 1.00 76.25 99 HIS A O 1
ATOM 815 N N . VAL A 1 100 ? -4.046 -11.643 4.617 1.00 71.00 100 VAL A N 1
ATOM 816 C CA . VAL A 1 100 ? -4.692 -10.415 5.094 1.00 71.00 100 VAL A CA 1
ATOM 817 C C . VAL A 1 100 ? -6.190 -10.630 5.198 1.00 71.00 100 VAL A C 1
ATOM 819 O O . VAL A 1 100 ? -6.759 -10.339 6.233 1.00 71.00 100 VAL A O 1
ATOM 822 N N . THR A 1 101 ? -6.842 -11.204 4.192 1.00 65.88 101 THR A N 1
ATOM 823 C CA . THR A 1 101 ? -8.279 -11.483 4.254 1.00 65.88 101 THR A CA 1
ATOM 824 C C . THR A 1 101 ? -8.618 -12.578 5.250 1.00 65.88 101 THR A C 1
ATOM 826 O O . THR A 1 101 ? -9.712 -12.518 5.776 1.00 65.88 101 THR A O 1
ATOM 829 N N . SER A 1 102 ? -7.748 -13.547 5.565 1.00 64.31 102 SER A N 1
ATOM 830 C CA . SER A 1 102 ? -8.010 -14.536 6.621 1.00 64.31 102 SER A CA 1
ATOM 831 C C . SER A 1 102 ? -7.902 -13.944 8.023 1.00 64.31 102 SER A C 1
ATOM 833 O O . SER A 1 102 ? -8.672 -14.343 8.892 1.00 64.31 102 SER A O 1
ATOM 835 N N . ASN A 1 103 ? -6.985 -12.995 8.223 1.00 55.06 103 ASN A N 1
ATOM 836 C CA . ASN A 1 103 ? -6.756 -12.325 9.508 1.00 55.06 103 ASN A CA 1
ATOM 837 C C . ASN A 1 103 ? -7.647 -11.080 9.689 1.00 55.06 103 ASN A C 1
ATOM 839 O O . ASN A 1 103 ? -8.014 -10.733 10.804 1.00 55.06 103 ASN A O 1
ATOM 843 N N . MET A 1 104 ? -8.039 -10.455 8.581 1.00 56.09 104 MET A N 1
ATOM 844 C CA . MET A 1 104 ? -8.911 -9.288 8.449 1.00 56.09 104 MET A CA 1
ATOM 845 C C . MET A 1 104 ? -10.119 -9.691 7.591 1.00 56.09 104 MET A C 1
ATOM 847 O O . MET A 1 104 ? -10.405 -9.088 6.548 1.00 56.09 104 MET A O 1
ATOM 851 N N . ARG A 1 105 ? -10.807 -10.782 7.969 1.00 48.69 105 ARG A N 1
ATOM 852 C CA . ARG A 1 105 ? -12.052 -11.182 7.298 1.00 48.69 105 ARG A CA 1
ATOM 853 C C . ARG A 1 105 ? -13.069 -10.085 7.552 1.00 48.69 105 ARG A C 1
ATOM 855 O O . ARG A 1 105 ? -13.722 -10.110 8.587 1.00 48.69 105 ARG A O 1
ATOM 862 N N . LYS A 1 106 ? -13.205 -9.220 6.540 1.00 49.97 106 LYS A N 1
ATOM 863 C CA . LYS A 1 106 ? -14.278 -8.255 6.256 1.00 49.97 106 LYS A CA 1
ATOM 864 C C . LYS A 1 106 ? -13.859 -6.781 6.299 1.00 49.97 106 LYS A C 1
ATOM 866 O O . LYS A 1 106 ? -14.476 -5.978 6.972 1.00 49.97 106 LYS A O 1
ATOM 871 N N . LEU A 1 107 ? -13.061 -6.383 5.308 1.00 48.72 107 LEU A N 1
ATOM 872 C CA . LEU A 1 107 ? -13.313 -5.140 4.545 1.00 48.72 107 LEU A CA 1
ATOM 873 C C . LEU A 1 107 ? -14.679 -5.185 3.794 1.00 48.72 107 LEU A C 1
ATOM 875 O O . LEU A 1 107 ? -14.808 -4.632 2.703 1.00 48.72 107 LEU A O 1
ATOM 879 N N . GLN A 1 108 ? -15.685 -5.919 4.303 1.00 46.84 108 GLN A N 1
ATOM 880 C CA . GLN A 1 108 ? -16.989 -6.053 3.640 1.00 46.84 108 GLN A CA 1
ATOM 881 C C . GLN A 1 108 ? -17.787 -4.758 3.735 1.00 46.84 108 GLN A C 1
ATOM 883 O O . GLN A 1 108 ? -18.488 -4.442 2.781 1.00 46.84 108 GLN A O 1
ATOM 888 N N . ASP A 1 109 ? -17.580 -3.962 4.783 1.00 52.06 109 ASP A N 1
ATOM 889 C CA . ASP A 1 109 ? -18.067 -2.591 4.817 1.00 52.06 109 ASP A CA 1
ATOM 890 C C . ASP A 1 109 ? -16.905 -1.638 4.573 1.00 52.06 109 ASP A C 1
ATOM 892 O O . ASP A 1 109 ? -16.210 -1.203 5.488 1.00 52.06 109 ASP A O 1
ATOM 896 N N . ARG A 1 110 ? -16.729 -1.240 3.308 1.00 52.28 110 ARG A N 1
ATOM 897 C CA . ARG A 1 110 ? -15.850 -0.121 2.910 1.00 52.28 110 ARG A CA 1
ATOM 898 C C . ARG A 1 110 ? -16.300 1.232 3.492 1.00 52.28 110 ARG A C 1
ATOM 900 O O . ARG A 1 110 ? -15.793 2.273 3.090 1.00 52.28 110 ARG A O 1
ATOM 907 N N . PHE A 1 111 ? -17.287 1.221 4.384 1.00 54.22 111 PHE A N 1
ATOM 908 C CA . PHE A 1 111 ? -18.002 2.384 4.886 1.00 54.22 111 PHE A CA 1
ATOM 909 C C . PHE A 1 111 ? -17.464 2.903 6.222 1.00 54.22 111 PHE A C 1
ATOM 911 O O . PHE A 1 111 ? -17.862 3.989 6.639 1.00 54.22 111 PHE A O 1
ATOM 918 N N . CYS A 1 112 ? -16.563 2.154 6.869 1.00 57.06 112 CYS A N 1
ATOM 919 C CA . CYS A 1 112 ? -15.995 2.499 8.168 1.00 57.06 112 CYS A CA 1
ATOM 920 C C . CYS A 1 112 ? -14.464 2.434 8.105 1.00 57.06 112 CYS A C 1
ATOM 922 O O . CYS A 1 112 ? -13.867 1.362 8.193 1.00 57.06 112 CYS A O 1
ATOM 924 N N . GLN A 1 113 ? -13.822 3.592 7.953 1.00 63.62 113 GLN A N 1
ATOM 925 C CA . GLN A 1 113 ? -12.379 3.724 8.146 1.00 63.62 113 GLN A CA 1
ATOM 926 C C . GLN A 1 113 ? -12.110 3.986 9.627 1.00 63.62 113 GLN A C 1
ATOM 928 O O . GLN A 1 113 ? -12.759 4.838 10.219 1.00 63.62 113 GLN A O 1
ATOM 933 N N . LEU A 1 114 ? -11.170 3.265 10.232 1.00 69.56 114 LEU A N 1
ATOM 934 C CA . LEU A 1 114 ? -10.743 3.510 11.605 1.00 69.56 114 LEU A CA 1
ATOM 935 C C . LEU A 1 114 ? -9.415 4.263 11.570 1.00 69.56 114 LEU A C 1
ATOM 937 O O . LEU A 1 114 ? -8.371 3.699 11.259 1.00 69.56 114 LEU A O 1
ATOM 941 N N . ASN A 1 115 ? -9.468 5.555 11.856 1.00 71.88 115 ASN A N 1
ATOM 942 C CA . ASN A 1 115 ? -8.298 6.412 11.939 1.00 71.88 115 ASN A CA 1
ATOM 943 C C . ASN A 1 115 ? -7.931 6.572 13.399 1.00 71.88 115 ASN A C 1
ATOM 945 O O . ASN A 1 115 ? -8.729 7.084 14.183 1.00 71.88 115 ASN A O 1
ATOM 949 N N . VAL A 1 116 ? -6.727 6.150 13.758 1.00 71.19 116 VAL A N 1
ATOM 950 C CA . VAL A 1 116 ? -6.276 6.235 15.136 1.00 71.19 116 VAL A CA 1
ATOM 951 C C . VAL A 1 116 ? -4.992 7.029 15.198 1.00 71.19 116 VAL A C 1
ATOM 953 O O . VAL A 1 116 ? -3.994 6.655 14.586 1.00 71.19 116 VAL A O 1
ATOM 956 N N . SER A 1 117 ? -5.030 8.130 15.937 1.00 73.94 117 SER A N 1
ATOM 957 C CA . SER A 1 117 ? -3.845 8.904 16.264 1.00 73.94 117 SER A CA 1
ATOM 958 C C . SER A 1 117 ? -3.601 8.908 17.762 1.00 73.94 117 SER A C 1
ATOM 960 O O . SER A 1 117 ? -4.466 8.594 18.584 1.00 73.94 117 SER A O 1
ATOM 962 N N . PHE A 1 118 ? -2.358 9.202 18.097 1.00 73.38 118 PHE A N 1
ATOM 963 C CA . PHE A 1 118 ? -1.831 9.098 19.435 1.00 73.38 118 PHE A CA 1
ATOM 964 C C . PHE A 1 118 ? -1.340 10.464 19.877 1.00 73.38 118 PHE A C 1
ATOM 966 O O . PHE A 1 118 ? -0.596 11.120 19.150 1.00 73.38 118 PHE A O 1
ATOM 973 N N . GLN A 1 119 ? -1.746 10.882 21.069 1.00 74.12 119 GLN A N 1
ATOM 974 C CA . GLN A 1 119 ? -1.309 12.140 21.646 1.00 74.12 119 GLN A CA 1
ATOM 975 C C . GLN A 1 119 ? -0.848 11.921 23.084 1.00 74.12 119 GLN A C 1
ATOM 977 O O . GLN A 1 119 ? -1.609 11.454 23.928 1.00 74.12 119 GLN A O 1
ATOM 982 N N . GLY A 1 120 ? 0.401 12.276 23.368 1.00 67.00 120 GLY A N 1
ATOM 983 C CA . GLY A 1 120 ? 0.994 12.190 24.701 1.00 67.00 120 GLY A CA 1
ATOM 984 C C . GLY A 1 120 ? 2.416 11.641 24.670 1.00 67.00 120 GLY A C 1
ATOM 985 O O . GLY A 1 120 ? 2.846 11.038 23.689 1.00 67.00 120 GLY A O 1
ATOM 986 N N . LEU A 1 121 ? 3.141 11.859 25.763 1.00 63.50 121 LEU A N 1
ATOM 987 C CA . LEU A 1 121 ? 4.501 11.375 25.995 1.00 63.50 121 LEU A CA 1
ATOM 988 C C . LEU A 1 121 ? 4.541 10.704 27.378 1.00 63.50 121 LEU A C 1
ATOM 990 O O . LEU A 1 121 ? 3.937 11.198 28.330 1.00 63.50 121 LEU A O 1
ATOM 994 N N . GLY A 1 122 ? 5.263 9.588 27.515 1.00 66.69 122 GLY A N 1
ATOM 995 C CA . GLY A 1 122 ? 5.479 8.924 28.809 1.00 66.69 122 GLY A CA 1
ATOM 996 C C . GLY A 1 122 ? 4.529 7.758 29.102 1.00 66.69 122 GLY A C 1
ATOM 997 O O . GLY A 1 122 ? 4.557 6.759 28.395 1.00 66.69 122 GLY A O 1
ATOM 998 N N . LYS A 1 123 ? 3.768 7.825 30.204 1.00 66.81 123 LYS A N 1
ATOM 999 C CA . LYS A 1 123 ? 2.868 6.738 30.668 1.00 66.81 123 LYS A CA 1
ATOM 1000 C C . LYS A 1 123 ? 1.386 7.018 30.412 1.00 66.81 123 LYS A C 1
ATOM 1002 O O . LYS A 1 123 ? 0.564 6.111 30.537 1.00 66.81 123 LYS A O 1
ATOM 1007 N N . LYS A 1 124 ? 1.053 8.266 30.073 1.00 68.00 124 LYS A N 1
ATOM 1008 C CA . LYS A 1 124 ? -0.311 8.735 29.823 1.00 68.00 124 LYS A CA 1
ATOM 1009 C C . LYS A 1 124 ? -0.441 9.150 28.374 1.00 68.00 124 LYS A C 1
ATOM 1011 O O . LYS A 1 124 ? 0.353 9.952 27.886 1.00 68.00 124 LYS A O 1
ATOM 1016 N N . PHE A 1 125 ? -1.460 8.627 27.718 1.00 71.81 125 PHE A N 1
ATOM 1017 C CA . PHE A 1 125 ? -1.690 8.856 26.308 1.00 71.81 125 PHE A CA 1
ATOM 1018 C C . PHE A 1 125 ? -3.179 9.008 26.027 1.00 71.81 125 PHE A C 1
ATOM 1020 O O . PHE A 1 125 ? -4.039 8.568 26.791 1.00 71.81 125 PHE A O 1
ATOM 1027 N N . MET A 1 126 ? -3.485 9.664 24.920 1.00 71.88 126 MET A N 1
ATOM 1028 C CA . MET A 1 126 ? -4.837 9.887 24.446 1.00 71.88 126 MET A CA 1
ATOM 1029 C C . MET A 1 126 ? -4.972 9.332 23.037 1.00 71.88 126 MET A C 1
ATOM 1031 O O . MET A 1 126 ? -4.131 9.580 22.169 1.00 71.88 126 MET A O 1
ATOM 1035 N N . LEU A 1 127 ? -5.997 8.500 22.856 1.00 73.00 127 LEU A N 1
ATOM 1036 C CA . LEU A 1 127 ? -6.237 7.764 21.628 1.00 73.00 127 LEU A CA 1
ATOM 1037 C C . LEU A 1 127 ? -7.334 8.517 20.919 1.00 73.00 127 LEU A C 1
ATOM 1039 O O . LEU A 1 127 ? -8.477 8.519 21.374 1.00 73.00 127 LEU A O 1
ATOM 1043 N N . ASN A 1 128 ? -6.979 9.165 19.828 1.00 74.12 128 ASN A N 1
ATOM 1044 C CA . ASN A 1 128 ? -7.934 9.897 19.028 1.00 74.12 128 ASN A CA 1
ATOM 1045 C C . ASN A 1 128 ? -8.417 8.934 17.958 1.00 74.12 128 ASN A C 1
ATOM 1047 O O . ASN A 1 128 ? -7.730 8.673 16.969 1.00 74.12 128 ASN A O 1
ATOM 1051 N N . ILE A 1 129 ? -9.578 8.349 18.206 1.00 72.31 129 ILE A N 1
ATOM 1052 C CA . ILE A 1 129 ? -10.222 7.430 17.289 1.00 72.31 129 ILE A CA 1
ATOM 1053 C C . ILE A 1 129 ? -11.204 8.229 16.452 1.00 72.31 129 ILE A C 1
ATOM 1055 O O . ILE A 1 129 ? -12.080 8.903 16.983 1.00 72.31 129 ILE A O 1
ATOM 1059 N N . SER A 1 130 ? -11.089 8.142 15.137 1.00 71.25 130 SER A N 1
ATOM 1060 C CA . SER A 1 130 ? -12.039 8.753 14.226 1.00 71.25 130 SER A CA 1
ATOM 1061 C C . SER A 1 130 ? -12.547 7.755 13.210 1.00 71.25 130 SER A C 1
ATOM 1063 O O . SER A 1 130 ? -11.786 6.993 12.617 1.00 71.25 130 SER A O 1
ATOM 1065 N N . THR A 1 131 ? -13.861 7.751 13.047 1.00 67.88 131 THR A N 1
ATOM 1066 C CA . THR A 1 131 ? -14.571 6.868 12.136 1.00 67.88 131 THR A CA 1
ATOM 1067 C C . THR A 1 131 ? -15.452 7.719 11.241 1.00 67.88 131 THR A C 1
ATOM 1069 O O . THR A 1 131 ? -16.579 8.032 11.634 1.00 67.88 131 THR A O 1
ATOM 1072 N N . PRO A 1 132 ? -14.972 8.147 10.056 1.00 62.38 132 PRO A N 1
ATOM 1073 C CA . PRO A 1 132 ? -15.853 8.741 9.067 1.00 62.38 132 PRO A CA 1
ATOM 1074 C C . PRO A 1 132 ? -16.870 7.682 8.637 1.00 62.38 132 PRO A C 1
ATOM 1076 O O . PRO A 1 132 ? -16.572 6.814 7.819 1.00 62.38 132 PRO A O 1
ATOM 1079 N N . LEU A 1 133 ? -18.060 7.722 9.237 1.00 60.00 133 LEU A N 1
ATOM 1080 C CA . LEU A 1 133 ? -19.179 6.897 8.814 1.00 60.00 133 LEU A CA 1
ATOM 1081 C C . LEU A 1 133 ? -19.720 7.474 7.505 1.00 60.00 133 LEU A C 1
ATOM 1083 O O . LEU A 1 133 ? -20.175 8.619 7.447 1.00 60.00 133 LEU A O 1
ATOM 1087 N N . LEU A 1 134 ? -19.685 6.678 6.440 1.00 54.44 134 LEU A N 1
ATOM 1088 C CA . LEU A 1 134 ? -20.461 6.977 5.241 1.00 54.44 134 LEU A CA 1
ATOM 1089 C C . LEU A 1 134 ? -21.948 6.781 5.582 1.00 54.44 134 LEU A C 1
ATOM 1091 O O . LEU A 1 134 ? -22.323 5.757 6.144 1.00 54.44 134 LEU A O 1
ATOM 1095 N N . LYS A 1 135 ? -22.771 7.789 5.255 1.00 52.44 135 LYS A N 1
ATOM 1096 C CA . LYS A 1 135 ? -24.157 8.075 5.707 1.00 52.44 135 LYS A CA 1
ATOM 1097 C C . LYS A 1 135 ? -25.173 6.911 5.794 1.00 52.44 135 LYS A C 1
ATOM 1099 O O . LYS A 1 135 ? -26.254 7.121 6.332 1.00 52.44 135 LYS A O 1
ATOM 1104 N N . ASN A 1 136 ? -24.857 5.710 5.314 1.00 51.66 136 ASN A N 1
ATOM 1105 C CA . ASN A 1 136 ? -25.778 4.575 5.226 1.00 51.66 136 ASN A CA 1
ATOM 1106 C C . ASN A 1 136 ? -25.645 3.536 6.358 1.00 51.66 136 ASN A C 1
ATOM 1108 O O . ASN A 1 136 ? -26.468 2.630 6.414 1.00 51.66 136 ASN A O 1
ATOM 1112 N N . THR A 1 137 ? -24.666 3.642 7.267 1.00 54.97 137 THR A N 1
ATOM 1113 C CA . THR A 1 137 ? -24.462 2.669 8.370 1.00 54.97 137 THR A CA 1
ATOM 1114 C C . THR A 1 137 ? -24.892 3.180 9.755 1.00 54.97 137 THR A C 1
ATOM 1116 O O . THR A 1 137 ? -24.762 2.468 10.748 1.00 54.97 137 THR A O 1
ATOM 1119 N N . CYS A 1 138 ? -25.464 4.389 9.841 1.00 51.06 138 CYS A N 1
ATOM 1120 C CA . CYS A 1 138 ? -25.806 5.087 11.094 1.00 51.06 138 CYS A CA 1
ATOM 1121 C C . CYS A 1 138 ? -26.885 4.424 11.979 1.00 51.06 138 CYS A C 1
ATOM 1123 O O . CYS A 1 138 ? -27.214 4.970 13.031 1.00 51.06 138 CYS A O 1
ATOM 1125 N N . GLN A 1 139 ? -27.470 3.290 11.586 1.00 55.06 139 GLN A N 1
ATOM 1126 C CA . GLN A 1 139 ? -28.544 2.639 12.353 1.00 55.06 139 GLN A CA 1
ATOM 1127 C C . GLN A 1 139 ? -28.058 1.528 13.288 1.00 55.06 139 GLN A C 1
ATOM 1129 O O . GLN A 1 139 ? -28.848 0.970 14.046 1.00 55.06 139 GLN A O 1
ATOM 1134 N N . GLU A 1 140 ? -26.767 1.202 13.266 1.00 65.56 140 GLU A N 1
ATOM 1135 C CA . GLU A 1 140 ? -26.241 0.044 13.979 1.00 65.56 140 GLU A CA 1
ATOM 1136 C C . GLU A 1 140 ? -25.398 0.482 15.177 1.00 65.56 140 GLU A C 1
ATOM 1138 O O . GLU A 1 140 ? -24.518 1.333 15.065 1.00 65.56 140 GLU A O 1
ATOM 1143 N N . SER A 1 141 ? -25.662 -0.097 16.351 1.00 72.94 141 SER A N 1
ATOM 1144 C CA . SER A 1 141 ? -24.872 0.166 17.554 1.00 72.94 141 SER A CA 1
ATOM 1145 C C . SER A 1 141 ? -23.477 -0.448 17.406 1.00 72.94 141 SER A C 1
ATOM 1147 O O . SER A 1 141 ? -23.316 -1.676 17.434 1.00 72.94 141 SER A O 1
ATOM 1149 N N . LEU A 1 142 ? -22.478 0.417 17.238 1.00 76.56 142 LEU A N 1
ATOM 1150 C CA . LEU A 1 142 ? -21.066 0.063 17.129 1.00 76.56 142 LEU A CA 1
ATOM 1151 C C . LEU A 1 142 ? -20.378 0.171 18.493 1.00 76.56 142 LEU A C 1
ATOM 1153 O O . LEU A 1 142 ? -20.742 0.990 19.337 1.00 76.56 142 LEU A O 1
ATOM 1157 N N . PHE A 1 143 ? -19.349 -0.637 18.710 1.00 78.19 143 PHE A N 1
ATOM 1158 C CA . PHE A 1 143 ? -18.495 -0.550 19.888 1.00 78.19 143 PHE A CA 1
ATOM 1159 C C . PHE A 1 143 ? -17.047 -0.871 19.531 1.00 78.19 143 PHE A C 1
ATOM 1161 O O . PHE A 1 14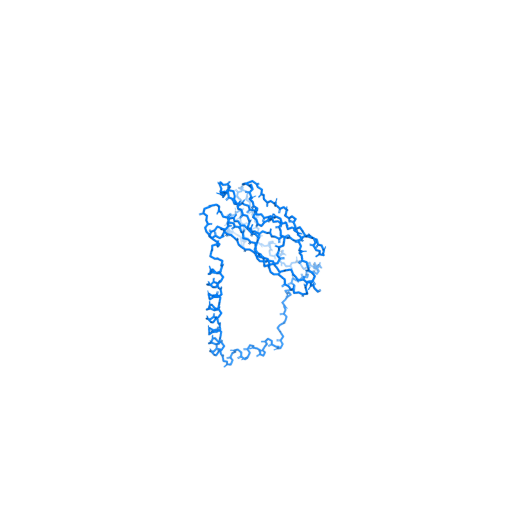3 ? -16.767 -1.621 18.597 1.00 78.19 143 PHE A O 1
ATOM 1168 N N . ILE A 1 144 ? -16.117 -0.293 20.281 1.00 80.38 144 ILE A N 1
ATOM 1169 C CA . ILE A 1 144 ? -14.684 -0.526 20.140 1.00 80.38 144 ILE A CA 1
ATOM 1170 C C . ILE A 1 144 ? -14.198 -1.414 21.274 1.00 80.38 144 ILE A C 1
ATOM 1172 O O . ILE A 1 144 ? -14.501 -1.163 22.441 1.00 80.38 144 ILE A O 1
ATOM 1176 N N . ILE A 1 145 ? -13.400 -2.421 20.925 1.00 82.44 145 ILE A N 1
ATOM 1177 C CA . ILE A 1 145 ? -12.635 -3.237 21.862 1.00 82.44 145 ILE A CA 1
ATOM 1178 C C . ILE A 1 145 ? -11.152 -2.913 21.700 1.00 82.44 145 ILE A C 1
ATOM 1180 O O . ILE A 1 145 ? -10.603 -2.960 20.599 1.00 82.44 145 ILE A O 1
ATOM 1184 N N . LEU A 1 146 ? -10.491 -2.646 22.822 1.00 78.94 146 LEU A N 1
ATOM 1185 C CA . LEU A 1 146 ? -9.042 -2.509 22.904 1.00 78.94 146 LEU A CA 1
ATOM 1186 C C . LEU A 1 146 ? -8.445 -3.812 23.442 1.00 78.94 146 LEU A C 1
ATOM 1188 O O . LEU A 1 146 ? -8.686 -4.185 24.592 1.00 78.94 146 LEU A O 1
ATOM 1192 N N . ARG A 1 147 ? -7.651 -4.503 22.620 1.00 79.44 147 ARG A N 1
ATOM 1193 C CA . ARG A 1 147 ? -6.955 -5.736 22.991 1.00 79.44 147 ARG A CA 1
ATOM 1194 C C . ARG A 1 147 ? -5.453 -5.479 23.101 1.00 79.44 147 ARG A C 1
ATOM 1196 O O . ARG A 1 147 ? -4.785 -5.161 22.121 1.00 79.44 147 ARG A O 1
ATOM 1203 N N . SER A 1 148 ? -4.915 -5.662 24.302 1.00 74.56 148 SER A N 1
ATOM 1204 C CA . SER A 1 148 ? -3.474 -5.765 24.541 1.00 74.56 148 SER A CA 1
ATOM 1205 C C . SER A 1 148 ? -3.223 -6.584 25.800 1.00 74.56 148 SER A C 1
ATOM 1207 O O . SER A 1 148 ? -4.051 -6.588 26.711 1.00 74.56 148 SER A O 1
ATOM 1209 N N . GLU A 1 149 ? -2.081 -7.261 25.847 1.00 65.25 149 GLU A N 1
ATOM 1210 C CA . GLU A 1 149 ? -1.684 -8.127 26.962 1.00 65.25 149 GLU A CA 1
ATOM 1211 C C . GLU A 1 149 ? -1.356 -7.327 28.233 1.00 65.25 149 GLU A C 1
ATOM 1213 O O . GLU A 1 149 ? -1.562 -7.827 29.331 1.00 65.25 149 GLU A O 1
ATOM 1218 N N . ASN A 1 150 ? -0.938 -6.060 28.095 1.00 62.56 150 ASN A N 1
ATOM 1219 C CA . ASN A 1 150 ? -0.401 -5.244 29.197 1.00 62.56 150 ASN A CA 1
ATOM 1220 C C . ASN A 1 150 ? -1.104 -3.879 29.366 1.00 62.56 150 ASN A C 1
ATOM 1222 O O . ASN A 1 150 ? -0.520 -2.931 29.889 1.00 62.56 150 ASN A O 1
ATOM 1226 N N . LEU A 1 151 ? -2.340 -3.736 28.875 1.00 62.41 151 LEU A N 1
ATOM 1227 C CA . LEU A 1 151 ? -3.133 -2.514 29.057 1.00 62.41 151 LEU A CA 1
ATOM 1228 C C . LEU A 1 151 ? -3.945 -2.576 30.358 1.00 62.41 151 LEU A C 1
ATOM 1230 O O . LEU A 1 151 ? -4.864 -3.390 30.478 1.00 62.41 151 LEU A O 1
ATOM 1234 N N . ILE A 1 152 ? -3.692 -1.635 31.272 1.00 58.53 152 ILE A N 1
ATOM 1235 C CA . ILE A 1 152 ? -4.590 -1.334 32.397 1.00 58.53 152 ILE A CA 1
ATOM 1236 C C . ILE A 1 152 ? -5.494 -0.177 31.988 1.00 58.53 152 ILE A C 1
ATOM 1238 O O . ILE A 1 152 ? -5.334 0.969 32.395 1.00 58.53 152 ILE A O 1
ATOM 1242 N N . THR A 1 153 ? -6.457 -0.465 31.115 1.00 57.41 153 THR A N 1
ATOM 1243 C CA . THR A 1 153 ? -7.491 0.511 30.764 1.00 57.41 153 THR A CA 1
ATOM 1244 C C . THR A 1 153 ? -8.708 0.332 31.660 1.00 57.41 153 THR A C 1
ATOM 1246 O O . THR A 1 153 ? -9.219 -0.773 31.835 1.00 57.41 153 THR A O 1
ATOM 1249 N N . ARG A 1 154 ? -9.231 1.449 32.184 1.00 56.50 154 ARG A N 1
ATOM 1250 C CA . ARG A 1 154 ? -10.510 1.477 32.920 1.00 56.50 154 ARG A CA 1
ATOM 1251 C C . ARG A 1 154 ? -11.706 1.115 32.029 1.00 56.50 154 ARG A C 1
ATOM 1253 O O . ARG A 1 154 ? -12.737 0.687 32.533 1.00 56.50 154 ARG A O 1
ATOM 1260 N N . LYS A 1 155 ? -11.579 1.291 30.708 1.00 64.31 155 LYS A N 1
ATOM 1261 C CA . LYS A 1 155 ? -12.600 0.957 29.705 1.00 64.31 155 LYS A CA 1
ATOM 1262 C C . LYS A 1 155 ? -11.954 0.207 28.539 1.00 64.31 155 LYS A C 1
ATOM 1264 O O . LYS A 1 155 ? -11.343 0.817 27.668 1.00 64.31 155 LYS A O 1
ATOM 1269 N N . LYS A 1 156 ? -12.075 -1.123 28.541 1.00 72.19 156 LYS A N 1
ATOM 1270 C CA . LYS A 1 156 ? -11.643 -1.996 27.429 1.00 72.19 156 LYS A CA 1
ATOM 1271 C C . LYS A 1 156 ? -12.654 -2.033 26.285 1.00 72.19 156 LYS A C 1
ATOM 1273 O O . LYS A 1 156 ? -12.275 -2.292 25.148 1.00 72.19 156 LYS A O 1
ATOM 1278 N N . ILE A 1 157 ? -13.921 -1.778 26.610 1.00 78.25 157 ILE A N 1
ATOM 1279 C CA . ILE A 1 157 ? -15.048 -1.752 25.682 1.00 78.25 157 ILE A CA 1
ATOM 1280 C C . ILE A 1 157 ? -15.652 -0.355 25.736 1.00 78.25 157 ILE A C 1
ATOM 1282 O O . ILE A 1 157 ? -15.920 0.165 26.823 1.00 78.25 157 ILE A O 1
ATOM 1286 N N . ILE A 1 158 ? -15.830 0.261 24.572 1.00 76.56 158 ILE A N 1
ATOM 1287 C CA . ILE A 1 158 ? -16.357 1.615 24.453 1.00 76.56 158 ILE A CA 1
ATOM 1288 C C . ILE A 1 158 ? -17.472 1.606 23.423 1.00 76.56 158 ILE A C 1
ATOM 1290 O O . ILE A 1 158 ? -17.232 1.345 22.249 1.00 76.56 158 ILE A O 1
ATOM 1294 N N . ASN A 1 159 ? -18.693 1.886 23.867 1.00 75.06 159 ASN A N 1
ATOM 1295 C CA . ASN A 1 159 ? -19.836 1.995 22.970 1.00 75.06 159 ASN A CA 1
ATOM 1296 C C . ASN A 1 159 ? -19.726 3.303 22.187 1.00 75.06 159 ASN A C 1
ATOM 1298 O O . ASN A 1 159 ? -19.536 4.364 22.788 1.00 75.06 159 ASN A O 1
ATOM 1302 N N . LEU A 1 160 ? -19.838 3.224 20.862 1.00 71.19 160 LEU A N 1
ATOM 1303 C CA . LEU A 1 160 ? -19.885 4.406 20.016 1.00 71.19 160 LEU A CA 1
ATOM 1304 C C . LEU A 1 160 ? -21.342 4.842 19.913 1.00 71.19 160 LEU A C 1
ATOM 1306 O O . LEU A 1 160 ? -22.175 4.073 19.426 1.00 71.19 160 LEU A O 1
ATOM 1310 N N . PRO A 1 161 ? -21.679 6.061 20.352 1.00 66.44 161 PRO A N 1
ATOM 1311 C CA . PRO A 1 161 ? -22.957 6.639 19.978 1.00 66.44 161 PRO A CA 1
ATOM 1312 C C . PRO A 1 161 ? -23.005 6.783 18.452 1.00 66.44 161 PRO A C 1
ATOM 1314 O O . PRO A 1 161 ? -22.015 7.150 17.817 1.00 66.44 161 PRO A O 1
ATOM 1317 N N . THR A 1 162 ? -24.169 6.490 17.874 1.00 61.09 162 THR A N 1
ATOM 1318 C CA . THR A 1 162 ? -24.423 6.353 16.426 1.00 61.09 162 THR A CA 1
ATOM 1319 C C . THR A 1 162 ? -24.087 7.592 15.586 1.00 61.09 162 THR A C 1
ATOM 1321 O O . THR A 1 162 ? -24.053 7.516 14.362 1.00 61.09 162 THR A O 1
ATOM 1324 N N . SER A 1 163 ? -23.817 8.728 16.229 1.00 56.25 163 SER A N 1
ATOM 1325 C CA . SER A 1 163 ? -23.600 10.043 15.621 1.00 56.25 163 SER A CA 1
ATOM 1326 C C . SER A 1 163 ? -22.177 10.599 15.765 1.00 56.25 163 SER A C 1
ATOM 1328 O O . SER A 1 163 ? -21.891 11.652 15.196 1.00 56.25 163 SER A O 1
ATOM 1330 N N . ILE A 1 164 ? -21.272 9.949 16.508 1.00 58.75 164 ILE A N 1
ATOM 1331 C CA . ILE A 1 164 ? -19.937 10.513 16.766 1.00 58.75 164 ILE A CA 1
ATOM 1332 C C . ILE A 1 164 ? -18.906 10.018 15.744 1.00 58.75 164 ILE A C 1
ATOM 1334 O O . ILE A 1 164 ? -18.613 8.830 15.660 1.00 58.75 164 ILE A O 1
ATOM 1338 N N . LEU A 1 165 ? -18.306 10.969 15.017 1.00 63.03 165 LEU A N 1
ATOM 1339 C CA . LEU A 1 165 ? -17.202 10.736 14.075 1.00 63.03 165 LEU A CA 1
ATOM 1340 C C . LEU A 1 165 ? -15.816 10.719 14.742 1.00 63.03 165 LEU A C 1
ATOM 1342 O O . LEU A 1 165 ? -14.865 10.219 14.146 1.00 63.03 165 LEU A O 1
ATOM 1346 N N . HIS A 1 166 ? -15.689 11.273 15.952 1.00 68.50 166 HIS A N 1
ATOM 1347 C CA . HIS A 1 166 ? -14.417 11.469 16.652 1.00 68.50 166 HIS A CA 1
ATOM 1348 C C . HIS A 1 166 ? -14.568 11.201 18.153 1.00 68.50 166 HIS A C 1
ATOM 1350 O O . HIS A 1 166 ? -15.326 11.880 18.841 1.00 68.50 166 HIS A O 1
ATOM 1356 N N . LEU A 1 167 ? -13.828 10.225 18.663 1.00 69.75 167 LEU A N 1
ATOM 1357 C CA . LEU A 1 167 ? -13.820 9.807 20.055 1.00 69.75 167 LEU A CA 1
ATOM 1358 C C . LEU A 1 167 ? -12.393 9.864 20.600 1.00 69.75 167 LEU A C 1
ATOM 1360 O O . LEU A 1 167 ? -11.506 9.162 20.116 1.00 69.75 167 LEU A O 1
ATOM 1364 N N . ASN A 1 168 ? -12.201 10.638 21.664 1.00 68.75 168 ASN A N 1
ATOM 1365 C CA . ASN A 1 168 ? -10.934 10.682 22.383 1.00 68.75 168 ASN A CA 1
ATOM 1366 C C . ASN A 1 168 ? -11.026 9.770 23.604 1.00 68.75 168 ASN A C 1
ATOM 1368 O O . ASN A 1 168 ? -11.853 9.974 24.494 1.00 68.75 168 ASN A O 1
ATOM 1372 N N . VAL A 1 169 ? -10.175 8.751 23.642 1.00 69.00 169 VAL A N 1
ATOM 1373 C CA . VAL A 1 169 ? -10.132 7.769 24.723 1.00 69.00 169 VAL A CA 1
ATOM 1374 C C . VAL A 1 169 ? -8.827 7.960 25.488 1.00 69.00 169 VAL A C 1
ATOM 1376 O O . VAL A 1 169 ? -7.766 7.682 24.931 1.00 69.00 169 VAL A O 1
ATOM 1379 N N . PRO A 1 170 ? -8.858 8.424 26.747 1.00 64.81 170 PRO A N 1
ATOM 1380 C CA . PRO A 1 170 ? -7.655 8.491 27.565 1.00 64.81 170 PRO A CA 1
ATOM 1381 C C . PRO A 1 170 ? -7.234 7.085 28.010 1.00 64.81 170 PRO A C 1
ATOM 1383 O O . PRO A 1 170 ? -8.072 6.260 28.387 1.00 64.81 170 PRO A O 1
ATOM 1386 N N . PHE A 1 171 ? -5.931 6.818 27.999 1.00 69.25 171 PHE A N 1
ATOM 1387 C CA . PHE A 1 171 ? -5.349 5.558 28.440 1.00 69.25 171 PHE A CA 1
ATOM 1388 C C . PHE A 1 171 ? -4.029 5.770 29.180 1.00 69.25 171 PHE A C 1
ATOM 1390 O O . PHE A 1 171 ? -3.268 6.700 28.916 1.00 69.25 171 PHE A O 1
ATOM 1397 N N . GLU A 1 172 ? -3.762 4.878 30.127 1.00 62.44 172 GLU A N 1
ATOM 1398 C CA . GLU A 1 172 ? -2.524 4.850 30.898 1.00 62.44 172 GLU A CA 1
ATOM 1399 C C . GLU A 1 172 ? -1.921 3.446 30.778 1.00 62.44 172 GLU A C 1
ATOM 1401 O O . GLU A 1 172 ? -2.651 2.450 30.790 1.00 62.44 172 GLU A O 1
ATOM 1406 N N . PHE A 1 173 ? -0.600 3.357 30.623 1.00 63.75 173 PHE A N 1
ATOM 1407 C CA . PHE A 1 173 ? 0.106 2.078 30.700 1.00 63.75 173 PHE A CA 1
ATOM 1408 C C . PHE A 1 173 ? 0.715 1.895 32.072 1.00 63.75 173 PHE A C 1
ATOM 1410 O O . PHE A 1 173 ? 1.352 2.803 32.611 1.00 63.75 173 PHE A O 1
ATOM 1417 N N . GLU A 1 174 ? 0.614 0.670 32.573 1.00 57.06 174 GLU A N 1
ATOM 1418 C CA . GLU A 1 174 ? 1.445 0.242 33.678 1.00 57.06 174 GLU A CA 1
ATOM 1419 C C . GLU A 1 174 ? 2.787 -0.263 33.117 1.00 57.06 174 GLU A C 1
ATOM 1421 O O . GLU A 1 174 ? 2.863 -1.209 32.332 1.00 57.06 174 GLU A O 1
ATOM 1426 N N . ASN A 1 175 ? 3.854 0.406 33.547 1.00 52.06 175 ASN A N 1
ATOM 1427 C CA . ASN A 1 175 ? 5.254 -0.021 33.528 1.00 52.06 175 ASN A CA 1
ATOM 1428 C C . ASN A 1 175 ? 6.189 0.183 32.311 1.00 52.06 175 ASN A C 1
ATOM 1430 O O . ASN A 1 175 ? 5.873 -0.006 31.137 1.00 52.06 175 ASN A O 1
ATOM 1434 N N . ASP A 1 176 ? 7.431 0.510 32.693 1.00 55.91 176 ASP A N 1
ATOM 1435 C CA . ASP A 1 176 ? 8.601 0.985 31.938 1.00 55.91 176 ASP A CA 1
ATOM 1436 C C . ASP A 1 176 ? 9.419 -0.116 31.224 1.00 55.91 176 ASP A C 1
ATOM 1438 O O . ASP A 1 176 ? 10.650 -0.065 31.208 1.00 55.91 176 ASP A O 1
ATOM 1442 N N . SER A 1 177 ? 8.805 -1.147 30.634 1.00 53.09 177 SER A N 1
ATOM 1443 C CA . SER A 1 177 ? 9.604 -2.135 29.885 1.00 53.09 177 SER A CA 1
ATOM 1444 C C . SER A 1 177 ? 9.936 -1.665 28.460 1.00 53.09 177 SER A C 1
ATOM 1446 O O . SER A 1 177 ? 9.094 -1.116 27.745 1.00 53.09 177 SER A O 1
ATOM 1448 N N . LYS A 1 178 ? 11.202 -1.891 28.073 1.00 55.88 178 LYS A N 1
ATOM 1449 C CA . LYS A 1 178 ? 11.893 -1.492 26.829 1.00 55.88 178 LYS A CA 1
ATOM 1450 C C . LYS A 1 178 ? 11.357 -2.142 25.538 1.00 55.88 178 LYS A C 1
ATOM 1452 O O . LYS A 1 178 ? 11.980 -1.996 24.493 1.00 55.88 178 LYS A O 1
ATOM 1457 N N . SER A 1 179 ? 10.258 -2.892 25.590 1.00 59.56 179 SER A N 1
ATOM 1458 C CA . SER A 1 179 ? 9.721 -3.605 24.428 1.00 59.56 179 SER A CA 1
ATOM 1459 C C . SER A 1 179 ? 8.646 -2.796 23.707 1.00 59.56 179 SER A C 1
ATOM 1461 O O . SER A 1 179 ? 7.793 -2.155 24.331 1.00 59.56 179 SER A O 1
ATOM 1463 N N . SER A 1 180 ? 8.681 -2.857 22.373 1.00 64.31 180 SER A N 1
ATOM 1464 C CA . SER A 1 180 ? 7.592 -2.376 21.532 1.00 64.31 180 SER A CA 1
ATOM 1465 C C . SER A 1 180 ? 6.335 -3.197 21.819 1.00 64.31 180 SER A C 1
ATOM 1467 O O . SER A 1 180 ? 6.359 -4.428 21.869 1.00 64.31 180 SER A O 1
ATOM 1469 N N . ARG A 1 181 ? 5.224 -2.510 22.072 1.00 72.50 181 ARG A N 1
ATOM 1470 C CA . ARG A 1 181 ? 3.950 -3.131 22.440 1.00 72.50 181 ARG A CA 1
ATOM 1471 C C . ARG A 1 181 ? 2.931 -2.912 21.346 1.00 72.50 181 ARG A C 1
ATOM 1473 O O . ARG A 1 181 ? 2.759 -1.794 20.874 1.00 72.50 181 ARG A O 1
ATOM 1480 N N . LYS A 1 182 ? 2.226 -3.978 20.979 1.00 75.31 182 LYS A N 1
ATOM 1481 C CA . LYS A 1 182 ? 1.157 -3.945 19.985 1.00 75.31 182 LYS A CA 1
ATOM 1482 C C . LYS A 1 182 ? -0.204 -3.837 20.675 1.00 75.31 182 LYS A C 1
ATOM 1484 O O . LYS A 1 182 ? -0.508 -4.590 21.602 1.00 75.31 182 LYS A O 1
ATOM 1489 N N . ILE A 1 183 ? -1.021 -2.897 20.224 1.00 77.56 183 ILE A N 1
ATOM 1490 C CA . ILE A 1 183 ? -2.400 -2.699 20.664 1.00 77.56 183 ILE A CA 1
ATOM 1491 C C . ILE A 1 183 ? -3.281 -2.912 19.460 1.00 77.56 183 ILE A C 1
ATOM 1493 O O . ILE A 1 183 ? -3.164 -2.199 18.468 1.00 77.56 183 ILE A O 1
ATOM 1497 N N . GLN A 1 184 ? -4.158 -3.895 19.566 1.00 82.06 184 GLN A N 1
ATOM 1498 C CA . GLN A 1 184 ? -5.138 -4.179 18.543 1.00 82.06 184 GLN A CA 1
ATOM 1499 C C . GLN A 1 184 ? -6.446 -3.488 18.915 1.00 82.06 184 GLN A C 1
ATOM 1501 O O . GLN A 1 184 ? -7.013 -3.721 19.983 1.00 82.06 184 GLN A O 1
ATOM 1506 N N . ILE A 1 185 ? -6.917 -2.625 18.027 1.00 80.94 185 ILE A N 1
ATOM 1507 C CA . ILE A 1 185 ? -8.173 -1.895 18.161 1.00 80.94 185 ILE A CA 1
ATOM 1508 C C . ILE A 1 185 ? -9.157 -2.546 17.208 1.00 80.94 185 ILE A C 1
ATOM 1510 O O . ILE A 1 185 ? -8.889 -2.648 16.012 1.00 80.94 185 ILE A O 1
ATOM 1514 N N . LEU A 1 186 ? -10.276 -3.012 17.747 1.00 81.38 186 LEU A N 1
ATOM 1515 C CA . LEU A 1 186 ? -11.311 -3.720 17.011 1.00 81.38 186 LEU A CA 1
ATOM 1516 C C . LEU A 1 186 ? -12.588 -2.888 17.043 1.00 81.38 186 LEU A C 1
ATOM 1518 O O . LEU A 1 186 ? -13.088 -2.576 18.120 1.00 81.38 186 LEU A O 1
ATOM 1522 N N . LEU A 1 187 ? -13.124 -2.551 15.877 1.00 79.94 187 LEU A N 1
ATOM 1523 C CA . LEU A 1 187 ? -14.457 -1.984 15.727 1.00 79.94 187 LEU A CA 1
ATOM 1524 C C . LEU A 1 187 ? -15.435 -3.128 15.473 1.00 79.94 187 LEU A C 1
ATOM 1526 O O . LEU A 1 187 ? -15.285 -3.856 14.494 1.00 79.94 187 LEU A O 1
ATOM 1530 N N . CYS A 1 188 ? -16.440 -3.274 16.325 1.00 78.06 188 CYS A N 1
ATOM 1531 C CA . CYS A 1 188 ? -17.413 -4.356 16.269 1.00 78.06 188 CYS A CA 1
ATOM 1532 C C . CYS A 1 188 ? -18.839 -3.806 16.205 1.00 78.06 188 CYS A C 1
ATOM 1534 O O . CYS A 1 188 ? -19.143 -2.735 16.731 1.00 78.06 188 CYS A O 1
ATOM 1536 N N . LYS A 1 189 ? -19.729 -4.575 15.579 1.00 78.75 189 LYS A N 1
ATOM 1537 C CA . LYS A 1 189 ? -21.168 -4.314 15.556 1.00 78.75 189 LYS A CA 1
ATOM 1538 C C . LYS A 1 189 ? -21.864 -5.186 16.597 1.00 78.75 189 LYS A C 1
ATOM 1540 O O . LYS A 1 189 ? -21.480 -6.341 16.805 1.00 78.75 189 LYS A O 1
ATOM 1545 N N . PHE A 1 190 ? -22.904 -4.661 17.234 1.00 73.88 190 PHE A N 1
ATOM 1546 C CA . PHE A 1 190 ? -23.754 -5.452 18.124 1.00 73.88 190 PHE A CA 1
ATOM 1547 C C . PHE A 1 190 ? -24.337 -6.678 17.395 1.00 73.88 190 PHE A C 1
ATOM 1549 O O . PHE A 1 190 ? -24.698 -6.597 16.222 1.00 73.88 190 PHE A O 1
ATOM 1556 N N . ASN A 1 191 ? -24.377 -7.83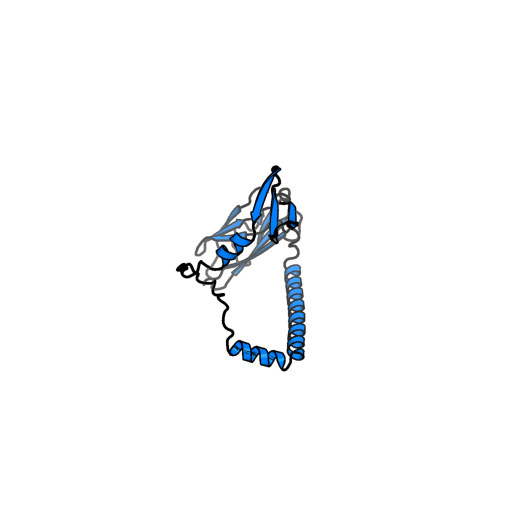1 18.067 1.00 73.06 191 ASN A N 1
ATOM 1557 C CA . ASN A 1 191 ? -24.724 -9.145 17.496 1.00 73.06 191 ASN A CA 1
ATOM 1558 C C . ASN A 1 191 ? -23.793 -9.682 16.387 1.00 73.06 191 ASN A C 1
ATOM 1560 O O . ASN A 1 191 ? -24.124 -10.678 15.743 1.00 73.06 191 ASN A O 1
ATOM 1564 N N . SER A 1 192 ? -22.614 -9.090 16.173 1.00 73.25 192 SER A N 1
ATOM 1565 C CA . SER A 1 192 ? -21.590 -9.661 15.290 1.00 73.25 192 SER A CA 1
ATOM 1566 C C . SER A 1 192 ? -20.435 -10.256 16.097 1.00 73.25 192 SER A C 1
ATOM 1568 O O . SER A 1 192 ? -19.884 -9.616 16.987 1.00 73.25 192 SER A O 1
ATOM 1570 N N . ILE A 1 193 ? -20.065 -11.499 15.779 1.00 71.06 193 ILE A N 1
ATOM 1571 C CA . ILE A 1 193 ? -18.921 -12.190 16.402 1.00 71.06 193 ILE A CA 1
ATOM 1572 C C . ILE A 1 193 ? -17.591 -11.678 15.817 1.00 71.06 193 ILE A C 1
ATOM 1574 O O . ILE A 1 193 ? -16.553 -11.735 16.469 1.00 71.06 193 ILE A O 1
ATOM 1578 N N . ASN A 1 194 ? -17.623 -11.157 14.586 1.00 71.81 194 ASN A N 1
ATOM 1579 C CA . ASN A 1 194 ? -16.439 -10.716 13.857 1.00 71.81 194 ASN A CA 1
ATOM 1580 C C . ASN A 1 194 ? -16.348 -9.183 13.826 1.00 71.81 194 ASN A C 1
ATOM 1582 O O . ASN A 1 194 ? -17.370 -8.538 13.579 1.00 71.81 194 ASN A O 1
ATOM 1586 N N . PRO A 1 195 ? -15.147 -8.603 14.005 1.00 74.06 195 PRO A N 1
ATOM 1587 C CA . PRO A 1 195 ? -14.952 -7.163 13.898 1.00 74.06 195 PRO A CA 1
ATOM 1588 C C . PRO A 1 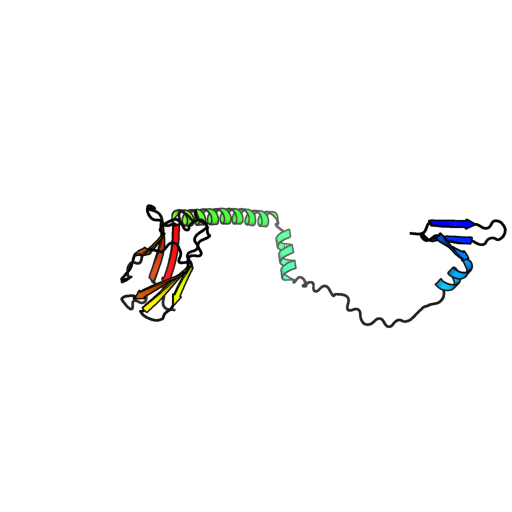195 ? -15.209 -6.669 12.467 1.00 74.06 195 PRO A C 1
ATOM 1590 O O . PRO A 1 195 ? -14.880 -7.341 11.491 1.00 74.06 195 PRO A O 1
ATOM 1593 N N . VAL A 1 196 ? -15.777 -5.470 12.364 1.00 73.69 196 VAL A N 1
ATOM 1594 C CA . VAL A 1 196 ? -15.996 -4.714 11.122 1.00 73.69 196 VAL A CA 1
ATOM 1595 C C . VAL A 1 196 ? -14.676 -4.144 10.605 1.00 73.69 196 VAL A C 1
ATOM 1597 O O . VAL A 1 196 ? -14.407 -4.164 9.410 1.00 73.69 196 VAL A O 1
ATOM 1600 N N . CYS A 1 197 ? -13.832 -3.640 11.505 1.00 75.00 197 CYS A N 1
ATOM 1601 C CA . CYS A 1 197 ? -12.512 -3.117 11.174 1.00 75.00 197 CYS A CA 1
ATOM 1602 C C . CYS A 1 197 ? -11.542 -3.418 12.315 1.00 75.00 197 CYS A C 1
ATOM 1604 O O . CYS A 1 197 ? -11.938 -3.455 13.482 1.00 75.00 197 CYS A O 1
ATOM 1606 N N . SER A 1 198 ? -10.271 -3.619 11.988 1.00 77.56 198 SER A N 1
ATOM 1607 C CA . SER A 1 198 ? -9.210 -3.757 12.974 1.00 77.56 198 SER A CA 1
ATOM 1608 C C . SER A 1 198 ? -7.984 -2.963 12.554 1.00 77.56 198 SER A C 1
ATOM 1610 O O . SER A 1 198 ? -7.592 -2.948 11.387 1.00 77.56 198 SER A O 1
ATOM 1612 N N . THR A 1 199 ? -7.370 -2.302 13.525 1.00 77.19 199 THR A N 1
ATOM 1613 C CA . THR A 1 199 ? -6.120 -1.569 13.336 1.00 77.19 199 THR A CA 1
ATOM 1614 C C . THR A 1 199 ? -5.184 -1.884 14.477 1.00 77.19 199 THR A C 1
ATOM 1616 O O . THR A 1 199 ? -5.588 -1.868 15.641 1.00 77.19 199 THR A O 1
ATOM 1619 N N . ASP A 1 200 ? -3.927 -2.124 14.140 1.00 78.19 200 ASP A N 1
ATOM 1620 C CA . ASP A 1 200 ? -2.895 -2.397 15.119 1.00 78.19 200 ASP A CA 1
ATOM 1621 C C . ASP A 1 200 ? -1.978 -1.185 15.259 1.00 78.19 200 ASP A C 1
ATOM 1623 O O . ASP A 1 200 ? -1.497 -0.644 14.265 1.00 78.19 200 ASP A O 1
ATOM 1627 N N . ILE A 1 201 ? -1.706 -0.787 16.496 1.00 75.50 201 ILE A N 1
ATOM 1628 C CA . ILE A 1 201 ? -0.770 0.286 16.824 1.00 75.50 201 ILE A CA 1
ATOM 1629 C C . ILE A 1 201 ? 0.398 -0.322 17.569 1.00 75.50 201 ILE A C 1
ATOM 1631 O O . ILE A 1 201 ? 0.208 -1.077 18.522 1.00 75.50 201 ILE A O 1
ATOM 1635 N N . VAL A 1 202 ? 1.609 0.015 17.142 1.00 76.00 202 VAL A N 1
ATOM 1636 C CA . VAL A 1 202 ? 2.831 -0.373 17.839 1.00 76.00 202 VAL A CA 1
ATOM 1637 C C . VAL A 1 202 ? 3.361 0.845 18.580 1.00 76.00 202 VAL A C 1
ATOM 1639 O O . VAL A 1 202 ? 3.678 1.858 17.969 1.00 76.00 202 VAL A O 1
ATOM 1642 N N . ILE A 1 203 ? 3.450 0.737 19.900 1.00 70.19 203 ILE A N 1
ATOM 1643 C CA . ILE A 1 203 ? 4.060 1.735 20.773 1.00 70.19 203 ILE A CA 1
ATOM 1644 C C . ILE A 1 203 ? 5.446 1.214 21.137 1.00 70.19 203 ILE A C 1
ATOM 1646 O O . ILE A 1 203 ? 5.580 0.297 21.947 1.00 70.19 203 ILE A O 1
ATOM 1650 N N . GLY A 1 204 ? 6.471 1.769 20.500 1.00 61.72 204 GLY A N 1
ATOM 1651 C CA . GLY A 1 204 ? 7.872 1.609 20.882 1.00 61.72 204 GLY A CA 1
ATOM 1652 C C . GLY A 1 204 ? 8.438 2.943 21.361 1.00 61.72 204 GLY A C 1
ATOM 1653 O O . GLY A 1 204 ? 7.893 3.995 21.034 1.00 61.72 204 GLY A O 1
ATOM 1654 N N . ARG A 1 205 ? 9.518 2.904 22.145 1.00 52.09 205 ARG A N 1
ATOM 1655 C CA . ARG A 1 205 ? 10.425 4.056 22.220 1.00 52.09 205 ARG A CA 1
ATOM 1656 C C . ARG A 1 205 ? 11.301 4.025 20.963 1.00 52.09 205 ARG A C 1
ATOM 1658 O O . ARG A 1 205 ? 11.734 2.934 20.588 1.00 52.09 205 ARG A O 1
ATOM 1665 N N . GLU A 1 206 ? 11.490 5.182 20.329 1.00 47.31 206 GLU A N 1
ATOM 1666 C CA . GLU A 1 206 ? 12.648 5.422 19.452 1.00 47.31 206 GLU A CA 1
ATOM 1667 C C . GLU A 1 206 ? 13.950 5.290 20.253 1.00 47.31 206 GLU A C 1
ATOM 1669 O O . GLU A 1 206 ? 13.937 5.640 21.461 1.00 47.31 206 GLU A O 1
#

Sequence (206 aa):
MYVLFQVKSICNNDIIMVMLAKNGNLHIKSLRELLKLFQSGSCNHQSHDNIEPKFLLTKKSQIYMEQTIKERSDPKLVYMIFQRSFLRLRLCASMSMKHVTSNMRKLQDRFCQLNVSFQGLGKKFMLNISTPLLKNTCQESLFIILRSENLITRKKIINLPTSILHLNVPFEFENDSKSSRKIQILLCKFNSINPVCSTDIVIGRE

pLDDT: mean 70.66, std 14.81, range [40.28, 98.06]

Radius of gyration: 40.18 Å; chains: 1; bounding box: 55×61×112 Å

Secondary structure (DSSP, 8-state):
--EEEEEE-SSS--EEEEEE-TTS-EEEEEHHHHHHHTSS----------------PPPPPHHHHHHHHHHHH-HHHHHHHHHHHHHHHHHHHHHHHHHHHHHSTTTT-TTB--EEEEE-STTEEEEEEE--B-TT-TTS-EEEEEE-TTB--S-SEEEEPTT-SEEEEEEEB----SS-EEEEEEEEETT-SS-SEEEEEEE---

InterPro domains:
  IPR028784 BBSome complex member BBS1 [PTHR20870] (13-201)

Foldseek 3Di:
DKDKDFDQDPPDRWTKTWIQDPVRDIDIDTVVVVVVVVPDDPDPDPPDPPPDPPPPDDDDDPVNVVVVVVCVVCVPVVVVVVVVVVVVVVVVVVVVVVVCCVVWVAVVPCQWDWDWDWDDDDFKIKIKTFTNGDPPPLPFWKKKAKDWPFFPAPPRIGTDNSPDRIDIGIGGTPDDDQDWTKIKMFIPTPPDPHGNDIDIDTDHDD

Organism: NCBI:txid54128